Protein AF-A0A8T5LYV6-F1 (afdb_monomer)

Mean predicted aligned error: 9.67 Å

pLDDT: mean 78.2, std 18.65, range [34.53, 97.62]

Structure (mmCIF, N/CA/C/O backbone):
data_AF-A0A8T5LYV6-F1
#
_entry.id   AF-A0A8T5LYV6-F1
#
loop_
_atom_site.group_PDB
_atom_site.id
_atom_site.type_symbol
_atom_site.label_atom_id
_atom_site.label_alt_id
_atom_site.label_comp_id
_atom_site.label_asym_id
_atom_site.label_entity_id
_atom_site.label_seq_id
_atom_site.pdbx_PDB_ins_code
_atom_site.Cartn_x
_atom_site.Cartn_y
_atom_site.Cartn_z
_atom_site.occupancy
_atom_site.B_iso_or_equiv
_atom_site.auth_seq_id
_atom_site.auth_comp_id
_atom_site.auth_asym_id
_atom_site.auth_atom_id
_atom_site.pdbx_PDB_model_num
ATOM 1 N N . MET A 1 1 ? -36.153 8.430 62.289 1.00 55.00 1 MET A N 1
ATOM 2 C CA . MET A 1 1 ? -36.073 7.387 61.236 1.00 55.00 1 MET A CA 1
ATOM 3 C C . MET A 1 1 ? -35.380 7.812 59.923 1.00 55.00 1 MET A C 1
ATOM 5 O O . MET A 1 1 ? -35.123 6.946 59.102 1.00 55.00 1 MET A O 1
ATOM 9 N N . LYS A 1 2 ? -34.951 9.074 59.721 1.00 58.16 2 LYS A N 1
ATOM 10 C CA . LYS A 1 2 ? -34.315 9.525 58.455 1.00 58.16 2 LYS A CA 1
ATOM 11 C C . LYS A 1 2 ? -32.841 9.105 58.225 1.00 58.16 2 LYS A C 1
ATOM 13 O O . LYS A 1 2 ? -32.321 9.308 57.137 1.00 58.16 2 LYS A O 1
ATOM 18 N N . LYS A 1 3 ? -32.151 8.496 59.205 1.00 61.16 3 LYS A N 1
ATOM 19 C CA . LYS A 1 3 ? -30.720 8.119 59.081 1.00 61.16 3 LYS A CA 1
ATOM 20 C C . LYS A 1 3 ? -30.465 6.818 58.292 1.00 61.16 3 LYS A C 1
ATOM 22 O O . LYS A 1 3 ? -29.339 6.593 57.865 1.00 61.16 3 LYS A O 1
ATOM 27 N N . GLY A 1 4 ? -31.483 5.977 58.082 1.00 64.12 4 GLY A N 1
ATOM 28 C CA . GLY A 1 4 ? -31.346 4.715 57.335 1.00 64.12 4 GLY A CA 1
ATOM 29 C C . GLY A 1 4 ? -31.326 4.890 55.811 1.00 64.12 4 GLY A C 1
ATOM 30 O O . GLY A 1 4 ? -30.597 4.181 55.126 1.00 64.12 4 GLY A O 1
ATOM 31 N N . GLN A 1 5 ? -32.058 5.879 55.287 1.00 70.12 5 GLN A N 1
ATOM 32 C CA . GLN A 1 5 ? -32.220 6.088 53.841 1.00 70.12 5 GLN A CA 1
ATOM 33 C C . GLN A 1 5 ? -30.935 6.575 53.148 1.00 70.12 5 GLN A C 1
ATOM 35 O O . GLN A 1 5 ? -30.679 6.212 52.005 1.00 70.12 5 GLN A O 1
ATOM 40 N N . ILE A 1 6 ? -30.074 7.319 53.851 1.00 81.06 6 ILE A N 1
ATOM 41 C CA . ILE A 1 6 ? -28.813 7.839 53.287 1.00 81.06 6 ILE A CA 1
ATOM 42 C C . ILE A 1 6 ? -27.817 6.709 52.968 1.00 81.06 6 ILE A C 1
ATOM 44 O O . ILE A 1 6 ? -27.070 6.802 51.996 1.00 81.06 6 ILE A O 1
ATOM 48 N N . LYS A 1 7 ? -27.826 5.608 53.735 1.00 82.56 7 LYS A N 1
ATOM 49 C CA . LYS A 1 7 ? -26.889 4.492 53.516 1.00 82.56 7 LYS A CA 1
ATOM 50 C C . LYS A 1 7 ? -27.172 3.728 52.223 1.00 82.56 7 LYS A C 1
ATOM 52 O O . LYS A 1 7 ? -26.231 3.314 51.557 1.00 82.56 7 LYS A O 1
ATOM 57 N N . GLN A 1 8 ? -28.441 3.561 51.852 1.00 85.06 8 GLN A N 1
ATOM 58 C CA . GLN A 1 8 ? -28.800 2.840 50.627 1.00 85.06 8 GLN A CA 1
ATOM 59 C C . GLN A 1 8 ? -28.396 3.617 49.372 1.00 85.06 8 GLN A C 1
ATOM 61 O O . GLN A 1 8 ? -27.801 3.038 48.468 1.00 85.06 8 GLN A O 1
ATOM 66 N N . VAL A 1 9 ? -28.630 4.933 49.341 1.00 90.00 9 VAL A N 1
ATOM 67 C CA . VAL A 1 9 ? -28.263 5.775 48.188 1.00 90.00 9 VAL A CA 1
ATOM 68 C C . VAL A 1 9 ? -26.753 5.744 47.932 1.00 90.00 9 VAL A C 1
ATOM 70 O O . VAL A 1 9 ? -26.326 5.642 46.785 1.00 90.00 9 VAL A O 1
ATOM 73 N N . PHE A 1 10 ? -25.940 5.753 48.993 1.00 91.75 10 PHE A N 1
ATOM 74 C CA . PHE A 1 10 ? -24.484 5.698 48.863 1.00 91.75 10 PHE A CA 1
ATOM 75 C C . PHE A 1 10 ? -23.990 4.381 48.239 1.00 91.75 10 PHE A C 1
ATOM 77 O O . PHE A 1 10 ? -23.143 4.403 47.348 1.00 91.75 10 PHE A O 1
ATOM 84 N N . VAL A 1 11 ? -24.550 3.238 48.654 1.00 94.62 11 VAL A N 1
ATOM 85 C CA . VAL A 1 11 ? -24.158 1.915 48.130 1.00 94.62 11 VAL A CA 1
ATOM 86 C C . VAL A 1 11 ? -24.506 1.774 46.646 1.00 94.62 11 VAL A C 1
ATOM 88 O O . VAL A 1 11 ? -23.675 1.308 45.862 1.00 94.62 11 VAL A O 1
ATOM 91 N N . TYR A 1 12 ? -25.694 2.222 46.231 1.00 95.56 12 TYR A N 1
ATOM 92 C CA . TYR A 1 12 ? -26.060 2.219 44.812 1.00 95.56 12 TYR A CA 1
ATOM 93 C C . TYR A 1 12 ? -25.176 3.167 43.996 1.00 95.56 12 TYR A C 1
ATOM 95 O O . TYR A 1 12 ? -24.716 2.789 42.920 1.00 95.56 12 TYR A O 1
ATOM 103 N N . GLY A 1 13 ? -24.864 4.351 44.535 1.00 96.38 13 GLY A N 1
ATOM 104 C CA . GLY A 1 13 ? -23.958 5.304 43.893 1.00 96.38 13 GLY A CA 1
ATOM 105 C C . GLY A 1 13 ? -22.568 4.717 43.646 1.00 96.38 13 GLY A C 1
ATOM 106 O O . GLY A 1 13 ? -22.077 4.744 42.520 1.00 96.38 13 GLY A O 1
ATOM 107 N N . MET A 1 14 ? -21.961 4.106 44.667 1.00 96.38 14 MET A N 1
ATOM 108 C CA . MET A 1 14 ? -20.646 3.470 44.540 1.00 96.38 14 MET A CA 1
ATOM 109 C C . MET A 1 14 ? -20.664 2.300 43.543 1.00 96.38 14 MET A C 1
ATOM 111 O O . MET A 1 14 ? -19.721 2.139 42.772 1.00 96.38 14 MET A O 1
ATOM 115 N N . THR A 1 15 ? -21.747 1.519 43.510 1.00 97.56 15 THR A N 1
ATOM 116 C CA . THR A 1 15 ? -21.895 0.395 42.570 1.00 97.56 15 THR A CA 1
ATOM 117 C C . THR A 1 15 ? -21.942 0.880 41.120 1.00 97.56 15 THR A C 1
ATOM 119 O O . THR A 1 15 ? -21.255 0.325 40.266 1.00 97.56 15 THR A O 1
ATOM 122 N N . ILE A 1 16 ? -22.692 1.950 40.836 1.00 97.62 16 ILE A N 1
ATOM 123 C CA . ILE A 1 16 ? -22.769 2.546 39.492 1.00 97.62 16 ILE A CA 1
ATOM 124 C C . ILE A 1 16 ? -21.407 3.098 39.063 1.00 97.62 16 ILE A C 1
ATOM 126 O O . ILE A 1 16 ? -20.988 2.865 37.931 1.00 97.62 16 ILE A O 1
ATOM 130 N N . VAL A 1 17 ? -20.692 3.780 39.964 1.00 97.31 17 VAL A N 1
ATOM 131 C CA . VAL A 1 17 ? -19.338 4.288 39.686 1.00 97.31 17 VAL A CA 1
ATOM 132 C C . VAL A 1 17 ? -18.379 3.142 39.362 1.00 97.31 17 VAL A C 1
ATOM 134 O O . VAL A 1 17 ? -17.617 3.234 38.402 1.00 97.31 17 VAL A O 1
ATOM 137 N N . LEU A 1 18 ? -18.445 2.041 40.114 1.00 97.38 18 LEU A N 1
ATOM 138 C CA . LEU A 1 18 ? -17.580 0.883 39.903 1.00 97.38 18 LEU A CA 1
ATOM 139 C C . LEU A 1 18 ? -17.877 0.185 38.567 1.00 97.38 18 LEU A C 1
ATOM 141 O O . LEU A 1 18 ? -16.949 -0.111 37.818 1.00 97.38 18 LEU A O 1
ATOM 145 N N . ILE A 1 19 ? -19.156 -0.002 38.220 1.00 97.31 19 ILE A N 1
ATOM 146 C CA . ILE A 1 19 ? -19.563 -0.530 36.907 1.00 97.31 19 ILE A CA 1
ATOM 147 C C . ILE A 1 19 ? -19.095 0.405 35.785 1.00 97.31 19 ILE A C 1
ATOM 149 O O . ILE A 1 19 ? -18.522 -0.058 34.800 1.00 97.31 19 ILE A O 1
ATOM 153 N N . GLY A 1 20 ? -19.278 1.719 35.948 1.00 97.06 20 GLY A N 1
ATOM 154 C CA . GLY A 1 20 ? -18.821 2.719 34.985 1.00 97.06 20 GLY A CA 1
ATOM 155 C C . GLY A 1 20 ? -17.312 2.655 34.745 1.00 97.06 20 GLY A C 1
ATOM 156 O O . GLY A 1 20 ? -16.871 2.683 33.599 1.00 97.06 20 GLY A O 1
ATOM 157 N N . PHE A 1 21 ? -16.519 2.490 35.806 1.00 96.88 21 PHE A N 1
ATOM 158 C CA . PHE A 1 21 ? -15.064 2.370 35.709 1.00 96.88 21 PHE A CA 1
ATOM 159 C C . PHE A 1 21 ? -14.624 1.093 34.976 1.00 96.88 21 PHE A C 1
ATOM 161 O O . PHE A 1 21 ? -13.767 1.152 34.093 1.00 96.88 21 PHE A O 1
ATOM 168 N N . VAL A 1 22 ? -15.248 -0.051 35.282 1.00 95.94 22 VAL A N 1
ATOM 169 C CA . VAL A 1 22 ? -14.975 -1.325 34.593 1.00 95.94 22 VAL A CA 1
ATOM 170 C C . VAL A 1 22 ? -15.317 -1.231 33.102 1.00 95.94 22 VAL A C 1
ATOM 172 O O . VAL A 1 22 ? -14.525 -1.673 32.267 1.00 95.94 22 VAL A O 1
ATOM 175 N N . LEU A 1 23 ? -16.447 -0.607 32.750 1.00 95.62 23 LEU A N 1
ATOM 176 C CA . LEU A 1 23 ? -16.833 -0.388 31.352 1.00 95.62 23 LEU A CA 1
ATOM 177 C C . LEU A 1 23 ? -15.834 0.513 30.615 1.00 95.62 23 LEU A C 1
ATOM 179 O O . LEU A 1 23 ? -15.451 0.204 29.487 1.00 95.62 23 LEU A O 1
ATOM 183 N N . LEU A 1 24 ? -15.365 1.587 31.256 1.00 92.56 24 LEU A N 1
ATOM 184 C CA . LEU A 1 24 ? -14.403 2.523 30.665 1.00 92.56 24 LEU A CA 1
ATOM 185 C C . LEU A 1 24 ? -13.066 1.825 30.349 1.00 92.56 24 LEU A C 1
ATOM 187 O O . LEU A 1 24 ? -12.544 1.948 29.237 1.00 92.56 24 LEU A O 1
ATOM 191 N N . ILE A 1 25 ? -12.552 1.014 31.280 1.00 92.31 25 ILE A N 1
ATOM 192 C CA . ILE A 1 25 ? -11.335 0.215 31.059 1.00 92.31 25 ILE A CA 1
ATOM 193 C C . ILE A 1 25 ? -11.543 -0.800 29.926 1.00 92.31 25 ILE A C 1
ATOM 195 O O . ILE A 1 25 ? -10.683 -0.924 29.046 1.00 92.31 25 ILE A O 1
ATOM 199 N N . GLY A 1 26 ? -12.692 -1.483 29.906 1.00 88.19 26 GLY A N 1
ATOM 200 C CA . GLY A 1 26 ? -13.024 -2.477 28.886 1.00 88.19 26 GLY A CA 1
ATOM 201 C C . GLY A 1 26 ? -13.025 -1.904 27.467 1.00 88.19 26 GLY A C 1
ATOM 202 O O . GLY A 1 26 ? -12.376 -2.458 26.580 1.00 88.19 26 GLY A O 1
ATOM 203 N N . VAL A 1 27 ? -13.678 -0.755 27.257 1.00 88.88 27 VAL A N 1
ATOM 204 C CA . VAL A 1 27 ? -13.757 -0.108 25.934 1.00 88.88 27 VAL A CA 1
ATOM 205 C C . VAL A 1 27 ? -12.376 0.328 25.436 1.00 88.88 27 VAL A C 1
ATOM 207 O O . VAL A 1 27 ? -12.029 0.063 24.287 1.00 88.88 27 VAL A O 1
ATOM 210 N N . SER A 1 28 ? -11.547 0.931 26.297 1.00 82.62 28 SER A N 1
ATOM 211 C CA . SER A 1 28 ? -10.199 1.383 25.903 1.00 82.62 28 SER A CA 1
ATOM 212 C C . SER A 1 28 ? -9.280 0.239 25.453 1.00 82.62 28 SER A C 1
ATOM 214 O O . SER A 1 28 ? -8.457 0.412 24.551 1.00 82.62 28 SER A O 1
ATOM 216 N N . SER A 1 29 ? -9.447 -0.946 26.045 1.00 79.69 29 SER A N 1
ATOM 217 C CA . SER A 1 29 ? -8.670 -2.133 25.687 1.00 79.69 29 SER A CA 1
ATOM 218 C C . SER A 1 29 ? -9.051 -2.662 24.303 1.00 79.69 29 SER A C 1
ATOM 220 O O . SER A 1 29 ? -8.173 -3.090 23.560 1.00 79.69 29 SER A O 1
ATOM 222 N N . LEU A 1 30 ? -10.333 -2.587 23.925 1.00 75.56 30 LEU A N 1
ATOM 223 C CA . LEU A 1 30 ? -10.803 -3.038 22.611 1.00 75.56 30 LEU A CA 1
ATOM 224 C C . LEU A 1 30 ? -10.268 -2.167 21.471 1.00 75.56 30 LEU A C 1
ATOM 226 O O . LEU A 1 30 ? -9.834 -2.707 20.457 1.00 75.56 30 LEU A O 1
ATOM 230 N N . VAL A 1 31 ? -10.229 -0.843 21.656 1.00 78.19 31 VAL A N 1
ATOM 231 C CA . VAL A 1 31 ? -9.733 0.089 20.626 1.00 78.19 31 VAL A CA 1
ATOM 232 C C . VAL A 1 31 ? -8.263 -0.187 20.285 1.00 78.19 31 VAL A C 1
ATOM 234 O O . VAL A 1 31 ? -7.900 -0.266 19.117 1.00 78.19 31 VAL A O 1
ATOM 237 N N . ARG A 1 32 ? -7.412 -0.441 21.289 1.00 74.12 32 ARG A N 1
ATOM 238 C CA . ARG A 1 32 ? -5.975 -0.712 21.068 1.00 74.12 32 ARG A CA 1
ATOM 239 C C . ARG A 1 32 ? -5.699 -2.013 20.309 1.00 74.12 32 ARG A C 1
ATOM 241 O O . ARG A 1 32 ? -4.669 -2.138 19.641 1.00 74.12 32 ARG A O 1
ATOM 248 N N . VAL A 1 33 ? -6.586 -2.999 20.439 1.00 78.06 33 VAL A N 1
ATOM 249 C CA . VAL A 1 33 ? -6.447 -4.284 19.742 1.00 78.06 33 VAL A CA 1
ATOM 250 C C . VAL A 1 33 ? -6.693 -4.114 18.244 1.00 78.06 33 VAL A C 1
ATOM 252 O O . VAL A 1 33 ? -6.033 -4.790 17.455 1.00 78.06 33 VAL A O 1
ATOM 255 N N . ASP A 1 34 ? -7.588 -3.209 17.849 1.00 80.44 34 ASP A N 1
ATOM 256 C CA . ASP A 1 34 ? -7.919 -2.988 16.440 1.00 80.44 34 ASP A CA 1
ATOM 257 C C . ASP A 1 34 ? -6.751 -2.346 15.674 1.00 80.44 34 ASP A C 1
ATOM 259 O O . ASP A 1 34 ? -6.306 -2.871 14.650 1.00 80.44 34 ASP A O 1
ATOM 263 N N . ASP A 1 35 ? -6.134 -1.310 16.252 1.00 82.81 35 ASP A N 1
ATOM 264 C CA . ASP A 1 35 ? -4.949 -0.663 15.669 1.00 82.81 35 ASP A CA 1
ATOM 265 C C . ASP A 1 35 ? -3.783 -1.649 15.501 1.00 82.81 35 ASP A C 1
ATOM 267 O O . ASP A 1 35 ? -3.106 -1.681 14.469 1.00 82.81 35 ASP A O 1
ATOM 271 N N . SER A 1 36 ? -3.570 -2.506 16.504 1.00 84.44 36 SER A N 1
ATOM 272 C CA . SER A 1 36 ? -2.492 -3.500 16.492 1.00 84.44 36 SER A CA 1
ATOM 273 C C . SER A 1 36 ? -2.690 -4.551 15.396 1.00 84.44 36 SER A C 1
ATOM 275 O O . SER A 1 36 ? -1.729 -4.940 14.727 1.00 84.44 36 SER A O 1
ATOM 277 N N . LYS A 1 37 ? -3.938 -4.989 15.172 1.00 90.06 37 LYS A N 1
ATOM 278 C CA . LYS A 1 37 ? -4.278 -5.904 14.073 1.00 90.06 37 LYS A CA 1
ATOM 279 C C . LYS A 1 37 ? -4.007 -5.256 12.725 1.00 90.06 37 LYS A C 1
ATOM 281 O O . LYS A 1 37 ? -3.356 -5.870 11.883 1.00 90.06 37 LYS A O 1
ATOM 286 N N . CYS A 1 38 ? -4.416 -4.000 12.555 1.00 90.25 38 CYS A N 1
ATOM 287 C CA . CYS A 1 38 ? -4.214 -3.312 11.290 1.00 90.25 38 CYS A CA 1
ATOM 288 C C . CYS A 1 38 ? -2.722 -3.129 10.954 1.00 90.25 38 CYS A C 1
ATOM 290 O O . CYS A 1 38 ? -2.300 -3.323 9.812 1.00 90.25 38 CYS A O 1
ATOM 292 N N . GLN A 1 39 ? -1.883 -2.838 11.952 1.00 90.19 39 GLN A N 1
ATOM 293 C CA . GLN A 1 39 ? -0.429 -2.793 11.763 1.00 90.19 39 GLN A CA 1
ATOM 294 C C . GLN A 1 39 ? 0.150 -4.155 11.347 1.00 90.19 39 GLN A C 1
ATOM 296 O O . GLN A 1 39 ? 0.955 -4.230 10.416 1.00 90.19 39 GLN A O 1
ATOM 301 N N . ALA A 1 40 ? -0.290 -5.246 11.979 1.00 93.31 40 ALA A N 1
ATOM 302 C CA . ALA A 1 40 ? 0.150 -6.593 11.621 1.00 93.31 40 ALA A CA 1
ATOM 303 C C . ALA A 1 40 ? -0.264 -6.988 10.190 1.00 93.31 40 ALA A C 1
ATOM 305 O O . ALA A 1 40 ? 0.528 -7.590 9.455 1.00 93.31 40 ALA A O 1
ATOM 306 N N . GLU A 1 41 ? -1.474 -6.618 9.768 1.00 95.38 41 GLU A N 1
ATOM 307 C CA . GLU A 1 41 ? -1.961 -6.846 8.406 1.00 95.38 41 GLU A CA 1
ATOM 308 C C . GLU A 1 41 ? -1.154 -6.059 7.373 1.00 95.38 41 GLU A C 1
ATOM 310 O O . GLU A 1 41 ? -0.750 -6.634 6.364 1.00 95.38 41 GLU A O 1
ATOM 315 N N . LYS A 1 42 ? -0.822 -4.788 7.637 1.00 93.56 42 LYS A N 1
ATOM 316 C CA . LYS A 1 42 ? 0.042 -3.983 6.752 1.00 93.56 42 LYS A CA 1
ATOM 317 C C . LYS A 1 42 ? 1.429 -4.594 6.574 1.00 93.56 42 LYS A C 1
ATOM 319 O O . LYS A 1 42 ? 1.914 -4.715 5.449 1.00 93.56 42 LYS A O 1
ATOM 324 N N . ILE A 1 43 ? 2.052 -5.031 7.669 1.00 92.50 43 ILE A N 1
ATOM 325 C CA . ILE A 1 43 ? 3.353 -5.715 7.624 1.00 92.50 43 ILE A CA 1
ATOM 326 C C . ILE A 1 43 ? 3.248 -7.007 6.805 1.00 92.50 43 ILE A C 1
ATOM 328 O O . ILE A 1 43 ? 4.138 -7.321 6.011 1.00 92.50 43 ILE A O 1
ATOM 332 N N . THR A 1 44 ? 2.159 -7.758 6.980 1.00 96.25 44 THR A N 1
ATOM 333 C CA . THR A 1 44 ? 1.913 -9.007 6.250 1.00 96.25 44 THR A CA 1
ATOM 334 C C . THR A 1 44 ? 1.718 -8.751 4.759 1.00 96.25 44 THR A C 1
ATOM 336 O O . THR A 1 44 ? 2.384 -9.399 3.951 1.00 96.25 44 THR A O 1
ATOM 339 N N . PHE A 1 45 ? 0.896 -7.763 4.400 1.00 96.44 45 PHE A N 1
ATOM 340 C CA . PHE A 1 45 ? 0.695 -7.298 3.030 1.00 96.44 45 PHE A CA 1
ATOM 341 C C . PHE A 1 45 ? 2.032 -6.944 2.366 1.00 96.44 45 PHE A C 1
ATOM 343 O O . PHE A 1 45 ? 2.375 -7.492 1.319 1.00 96.44 45 PHE A O 1
ATOM 350 N N . PHE A 1 46 ? 2.843 -6.097 3.007 1.00 94.69 46 PHE A N 1
ATOM 351 C CA . PHE A 1 46 ? 4.120 -5.665 2.440 1.00 94.69 46 PHE A CA 1
ATOM 352 C C . PHE A 1 46 ? 5.125 -6.814 2.316 1.00 94.69 46 PHE A C 1
ATOM 354 O O . PHE A 1 46 ? 5.875 -6.901 1.342 1.00 94.69 46 PHE A O 1
ATOM 361 N N . ARG A 1 47 ? 5.140 -7.745 3.277 1.00 95.81 47 ARG A N 1
ATOM 362 C CA . ARG A 1 47 ? 5.969 -8.954 3.199 1.00 95.81 47 ARG A CA 1
ATOM 363 C C . ARG A 1 47 ? 5.551 -9.838 2.025 1.00 95.81 47 ARG A C 1
ATOM 365 O O . ARG A 1 47 ? 6.423 -10.312 1.294 1.00 95.81 47 ARG A O 1
ATOM 372 N N . GLN A 1 48 ? 4.249 -10.056 1.841 1.00 96.44 48 GLN A N 1
ATOM 373 C CA . GLN A 1 48 ? 3.703 -10.827 0.723 1.00 96.44 48 GLN A CA 1
ATOM 374 C C . GLN A 1 48 ? 4.063 -10.168 -0.608 1.00 96.44 48 GLN A C 1
ATOM 376 O O . GLN A 1 48 ? 4.690 -10.821 -1.437 1.00 96.44 48 GLN A O 1
ATOM 381 N N . LEU A 1 49 ? 3.816 -8.864 -0.755 1.00 95.44 49 LEU A N 1
ATOM 382 C CA . LEU A 1 49 ? 4.188 -8.090 -1.940 1.00 95.44 49 LEU A CA 1
ATOM 383 C C . LEU A 1 49 ? 5.682 -8.231 -2.267 1.00 95.44 49 LEU A C 1
ATOM 385 O O . LEU A 1 49 ? 6.051 -8.581 -3.383 1.00 95.44 49 LEU A O 1
ATOM 389 N N . ASN A 1 50 ? 6.566 -8.067 -1.284 1.00 94.69 50 ASN A N 1
ATOM 390 C CA . ASN A 1 50 ? 8.006 -8.231 -1.503 1.00 94.69 50 ASN A CA 1
ATOM 391 C C . ASN A 1 50 ? 8.406 -9.658 -1.890 1.00 94.69 50 ASN A C 1
ATOM 393 O O . ASN A 1 50 ? 9.326 -9.853 -2.685 1.00 94.69 50 ASN A O 1
ATOM 397 N N . THR A 1 51 ? 7.738 -10.661 -1.324 1.00 95.44 51 THR A N 1
ATOM 398 C CA . THR A 1 51 ? 7.986 -12.073 -1.644 1.00 95.44 51 THR A CA 1
ATOM 399 C C . THR A 1 51 ? 7.591 -12.359 -3.090 1.00 95.44 51 THR A C 1
ATOM 401 O O . THR A 1 51 ? 8.352 -12.968 -3.840 1.00 95.44 51 THR A O 1
ATOM 404 N N . MET A 1 52 ? 6.439 -11.834 -3.498 1.00 93.81 52 MET A N 1
ATOM 405 C CA . MET A 1 52 ? 5.907 -11.915 -4.849 1.00 93.81 52 MET A CA 1
ATOM 406 C C . MET A 1 52 ? 6.806 -11.251 -5.887 1.00 93.81 52 MET A C 1
ATOM 408 O O . MET A 1 52 ? 7.119 -11.858 -6.910 1.00 93.81 52 MET A O 1
ATOM 412 N N . LEU A 1 53 ? 7.281 -10.042 -5.597 1.00 93.50 53 LEU A N 1
ATOM 413 C CA . LEU A 1 53 ? 8.192 -9.317 -6.478 1.00 93.50 53 LEU A CA 1
ATOM 414 C C . LEU A 1 53 ? 9.518 -10.062 -6.637 1.00 93.50 53 LEU A C 1
ATOM 416 O O . LEU A 1 53 ? 10.006 -10.217 -7.749 1.00 93.50 53 LEU A O 1
ATOM 420 N N . LYS A 1 54 ? 10.078 -10.608 -5.549 1.00 93.38 54 LYS A N 1
ATOM 421 C CA . LYS A 1 54 ? 11.310 -11.413 -5.613 1.00 93.38 54 LYS A CA 1
ATOM 422 C C . LYS A 1 54 ? 11.141 -12.678 -6.457 1.00 93.38 54 LYS A C 1
ATOM 424 O O . LYS A 1 54 ? 12.063 -13.034 -7.185 1.00 93.38 54 LYS A O 1
ATOM 429 N N . ALA A 1 55 ? 9.986 -13.338 -6.380 1.00 92.25 55 ALA A N 1
ATOM 430 C CA . ALA A 1 55 ? 9.704 -14.547 -7.153 1.00 92.25 55 ALA A CA 1
ATOM 431 C C . ALA A 1 55 ? 9.519 -14.280 -8.661 1.00 92.25 55 ALA A C 1
ATOM 433 O O . ALA A 1 55 ? 9.741 -15.183 -9.471 1.00 92.25 55 ALA A O 1
ATOM 434 N N . ASN A 1 56 ? 9.141 -13.053 -9.037 1.00 91.81 56 ASN A N 1
ATOM 435 C CA . ASN A 1 56 ? 8.795 -12.674 -10.409 1.00 91.81 56 ASN A CA 1
ATOM 436 C C . ASN A 1 56 ? 9.864 -11.852 -11.134 1.00 91.81 56 ASN A C 1
ATOM 438 O O . ASN A 1 56 ? 9.604 -11.349 -12.212 1.00 91.81 56 ASN A O 1
ATOM 442 N N . VAL A 1 57 ? 11.091 -11.756 -10.611 1.00 91.62 57 VAL A N 1
ATOM 443 C CA . VAL A 1 57 ? 12.189 -11.062 -11.318 1.00 91.62 57 VAL A CA 1
ATOM 444 C C . VAL A 1 57 ? 12.631 -11.811 -12.588 1.00 91.62 57 VAL A C 1
ATOM 446 O O . VAL A 1 57 ? 13.306 -11.238 -13.435 1.00 91.62 57 VAL A O 1
ATOM 449 N N . VAL A 1 58 ? 12.266 -13.086 -12.755 1.00 91.44 58 VAL A N 1
ATOM 450 C CA . VAL A 1 58 ? 12.662 -13.902 -13.916 1.00 91.44 58 VAL A CA 1
ATOM 451 C C . VAL A 1 58 ? 12.099 -13.309 -15.212 1.00 91.44 58 VAL A C 1
ATOM 453 O O . VAL A 1 58 ? 10.895 -13.107 -15.325 1.00 91.44 58 VAL A O 1
ATOM 456 N N . PHE A 1 59 ? 12.973 -13.050 -16.188 1.00 93.12 59 PHE A N 1
ATOM 457 C CA . PHE A 1 59 ? 12.604 -12.434 -17.465 1.00 93.12 59 PHE A CA 1
ATOM 458 C C . PHE A 1 59 ? 11.482 -13.199 -18.184 1.00 93.12 59 PHE A C 1
ATOM 460 O O . PHE A 1 59 ? 11.553 -14.422 -18.311 1.00 93.12 59 PHE A O 1
ATOM 467 N N . GLY A 1 60 ? 10.472 -12.473 -18.672 1.00 88.19 60 GLY A N 1
ATOM 468 C CA . GLY A 1 60 ? 9.357 -13.014 -19.455 1.00 88.19 60 GLY A CA 1
ATOM 469 C C . GLY A 1 60 ? 8.330 -13.805 -18.642 1.00 88.19 60 GLY A C 1
ATOM 470 O O . GLY A 1 60 ? 7.406 -14.379 -19.214 1.00 88.19 60 GLY A O 1
ATOM 471 N N . ARG A 1 61 ? 8.477 -13.862 -17.314 1.00 90.94 61 ARG A N 1
ATOM 472 C CA . ARG A 1 61 ? 7.486 -14.481 -16.436 1.00 90.94 61 ARG A CA 1
ATOM 473 C C . ARG A 1 61 ? 6.345 -13.502 -16.198 1.00 90.94 61 ARG A C 1
ATOM 475 O O . ARG A 1 61 ? 6.547 -12.485 -15.542 1.00 90.94 61 ARG A O 1
ATOM 482 N N . GLU A 1 62 ? 5.162 -13.853 -16.680 1.00 93.19 62 GLU A N 1
ATOM 483 C CA . GLU A 1 62 ? 3.914 -13.176 -16.342 1.00 93.19 62 GLU A CA 1
ATOM 484 C C . GLU A 1 62 ? 3.198 -13.954 -15.232 1.00 93.19 62 GLU A C 1
ATOM 486 O O . GLU A 1 62 ? 3.033 -15.176 -15.311 1.00 93.19 62 GLU A O 1
ATOM 491 N N . GLN A 1 63 ? 2.811 -13.266 -14.161 1.00 95.50 63 GLN A N 1
ATOM 492 C CA . GLN A 1 63 ? 2.066 -13.857 -13.060 1.00 95.50 63 GLN A CA 1
ATOM 493 C C . GLN A 1 63 ? 0.980 -12.899 -12.580 1.00 95.50 63 GLN A C 1
ATOM 495 O O . GLN A 1 63 ? 1.263 -11.782 -12.151 1.00 95.50 63 GLN A O 1
ATOM 500 N N . GLN A 1 64 ? -0.256 -13.392 -12.565 1.00 95.88 64 GLN A N 1
ATOM 501 C CA . GLN A 1 64 ? -1.332 -12.769 -11.808 1.00 95.88 64 GLN A CA 1
ATOM 502 C C . GLN A 1 64 ? -1.277 -13.215 -10.356 1.00 95.88 64 GLN A C 1
ATOM 504 O O . GLN A 1 64 ? -0.962 -14.375 -10.057 1.00 95.88 64 GLN A O 1
ATOM 509 N N . ALA A 1 65 ? -1.588 -12.300 -9.449 1.00 95.06 65 ALA A N 1
ATOM 510 C CA . ALA A 1 65 ? -1.655 -12.644 -8.050 1.00 95.06 65 ALA A CA 1
ATOM 511 C C . ALA A 1 65 ? -2.563 -11.763 -7.228 1.00 95.06 65 ALA A C 1
ATOM 513 O O . ALA A 1 65 ? -2.643 -10.555 -7.436 1.00 95.06 65 ALA A O 1
ATOM 514 N N . ASP A 1 66 ? -3.116 -12.386 -6.196 1.00 96.69 66 ASP A N 1
ATOM 515 C CA . ASP A 1 66 ? -3.961 -11.706 -5.244 1.00 96.69 66 ASP A CA 1
ATOM 516 C C . ASP A 1 66 ? -3.241 -11.566 -3.908 1.00 96.69 66 ASP A C 1
ATOM 518 O O . ASP A 1 66 ? -2.770 -12.553 -3.333 1.00 96.69 66 ASP A O 1
ATOM 522 N N . ILE A 1 67 ? -3.242 -10.357 -3.358 1.00 96.88 67 ILE A N 1
ATOM 523 C CA . ILE A 1 67 ? -2.834 -10.118 -1.974 1.00 96.88 67 ILE A CA 1
ATOM 524 C C . ILE A 1 67 ? -4.049 -9.625 -1.204 1.00 96.88 67 ILE A C 1
ATOM 526 O O . ILE A 1 67 ? -4.740 -8.707 -1.641 1.00 96.88 67 ILE A O 1
ATOM 530 N N . VAL A 1 68 ? -4.326 -10.236 -0.052 1.00 97.12 68 VAL A N 1
ATOM 531 C CA . VAL A 1 68 ? -5.417 -9.790 0.822 1.00 97.12 68 VAL A CA 1
ATOM 532 C C . VAL A 1 68 ? -5.152 -8.344 1.233 1.00 97.12 68 VAL A C 1
ATOM 534 O O . VAL A 1 68 ? -4.047 -8.004 1.663 1.00 97.12 68 VAL A O 1
ATOM 537 N N . LYS A 1 69 ? -6.158 -7.481 1.074 1.00 95.75 69 LYS A N 1
ATOM 538 C CA . LYS A 1 69 ? -6.027 -6.076 1.453 1.00 95.75 69 LYS A CA 1
ATOM 539 C C . LYS A 1 69 ? -5.936 -5.973 2.982 1.00 95.75 69 LYS A C 1
ATOM 541 O O . LYS A 1 69 ? -6.703 -6.648 3.669 1.00 95.75 69 LYS A O 1
ATOM 546 N N . PRO A 1 70 ? -5.059 -5.126 3.532 1.00 94.75 70 PRO A N 1
ATOM 547 C CA . PRO A 1 70 ? -5.056 -4.861 4.960 1.00 94.75 70 PRO A CA 1
ATOM 548 C C . PRO A 1 70 ? -6.233 -3.942 5.324 1.00 94.75 70 PRO A C 1
ATOM 550 O O . PRO A 1 70 ? -6.515 -2.967 4.625 1.00 94.75 70 PRO A O 1
ATOM 553 N N . CYS A 1 71 ? -6.906 -4.222 6.435 1.00 92.00 71 CYS A N 1
ATOM 554 C CA . CYS A 1 71 ? -7.885 -3.343 7.072 1.00 92.00 71 CYS A CA 1
ATOM 555 C C . CYS A 1 71 ? -8.979 -2.822 6.103 1.00 92.00 71 CYS A C 1
ATOM 557 O O . CYS A 1 71 ? -9.500 -3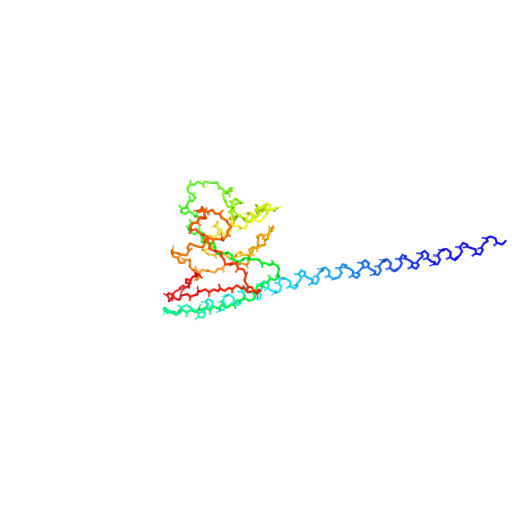.527 5.227 1.00 92.00 71 CYS A O 1
ATOM 559 N N . THR A 1 72 ? -9.343 -1.546 6.244 1.00 91.06 72 THR A N 1
ATOM 560 C CA . THR A 1 72 ? -10.323 -0.823 5.424 1.00 91.06 72 THR A CA 1
ATOM 561 C C . THR A 1 72 ? -9.715 -0.146 4.190 1.00 91.06 72 THR A C 1
ATOM 563 O O . THR A 1 72 ? -10.405 0.630 3.531 1.00 91.06 72 THR A O 1
ATOM 566 N N . TYR A 1 73 ? -8.468 -0.466 3.819 1.00 92.19 73 TYR A N 1
ATOM 567 C CA . TYR A 1 73 ? -7.833 0.099 2.626 1.00 92.19 73 TYR A CA 1
ATOM 568 C C . TYR A 1 73 ? -8.593 -0.269 1.346 1.00 92.19 73 TYR A C 1
ATOM 570 O O . TYR A 1 73 ? -9.130 -1.376 1.217 1.00 92.19 73 TYR A O 1
ATOM 578 N N . GLN A 1 74 ? -8.683 0.703 0.439 1.00 90.75 74 GLN A N 1
ATOM 579 C CA . GLN A 1 74 ? -9.469 0.658 -0.795 1.00 90.75 74 GLN A CA 1
ATOM 580 C C . GLN A 1 74 ? -8.588 0.590 -2.039 1.00 90.75 74 GLN A C 1
ATOM 582 O O . GLN A 1 74 ? -9.034 0.060 -3.048 1.00 90.75 74 GLN A O 1
ATOM 587 N N . ALA A 1 75 ? -7.355 1.092 -1.982 1.00 89.62 75 ALA A N 1
ATOM 588 C CA . ALA A 1 75 ? -6.401 1.001 -3.080 1.00 89.62 75 ALA A CA 1
ATOM 589 C C . ALA A 1 75 ? -4.963 0.886 -2.562 1.00 89.62 75 ALA A C 1
ATOM 591 O O . ALA A 1 75 ? -4.652 1.339 -1.457 1.00 89.62 75 ALA A O 1
ATOM 592 N N . VAL A 1 76 ? -4.093 0.304 -3.382 1.00 92.56 76 VAL A N 1
ATOM 593 C CA . VAL A 1 76 ? -2.638 0.405 -3.250 1.00 92.56 76 VAL A CA 1
ATOM 594 C C . VAL A 1 76 ? -2.103 1.217 -4.420 1.00 92.56 76 VAL A C 1
ATOM 596 O O . VAL A 1 76 ? -2.471 0.957 -5.561 1.00 92.56 76 VAL A O 1
ATOM 599 N N . CYS A 1 77 ? -1.249 2.195 -4.145 1.00 89.75 77 CYS A N 1
ATOM 600 C CA . CYS A 1 77 ? -0.641 3.052 -5.152 1.00 89.75 77 CYS A CA 1
ATOM 601 C C . CYS A 1 77 ? 0.875 2.922 -5.146 1.00 89.75 77 CYS A C 1
ATOM 603 O O . CYS A 1 77 ? 1.511 2.905 -4.094 1.00 89.75 77 CYS A O 1
ATOM 605 N N . PHE A 1 78 ? 1.436 2.879 -6.342 1.00 90.12 78 PHE A N 1
ATOM 606 C CA . PHE A 1 78 ? 2.857 2.850 -6.626 1.00 90.12 78 PHE A CA 1
ATOM 607 C C . PHE A 1 78 ? 3.246 4.187 -7.239 1.00 90.12 78 PHE A C 1
ATOM 609 O O . PHE A 1 78 ? 2.633 4.603 -8.219 1.00 90.12 78 PHE A O 1
ATOM 616 N N . VAL A 1 79 ? 4.235 4.863 -6.662 1.00 85.75 79 VAL A N 1
ATOM 617 C CA . VAL A 1 79 ? 4.708 6.170 -7.136 1.00 85.75 79 VAL A CA 1
ATOM 618 C C . VAL A 1 79 ? 6.181 6.069 -7.506 1.00 85.75 79 VAL A C 1
ATOM 620 O O . VAL A 1 79 ? 7.006 5.760 -6.643 1.00 85.75 79 VAL A O 1
ATOM 623 N N . ASP A 1 80 ? 6.492 6.360 -8.770 1.00 86.25 80 ASP A N 1
ATOM 624 C CA . ASP A 1 80 ? 7.854 6.402 -9.310 1.00 86.25 80 ASP A CA 1
ATOM 625 C C . ASP A 1 80 ? 8.464 7.785 -9.066 1.00 86.25 80 ASP A C 1
AT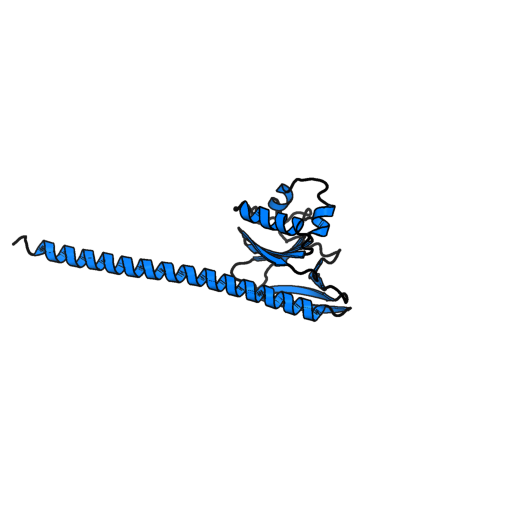OM 627 O O . ASP A 1 80 ? 8.162 8.746 -9.780 1.00 86.25 80 ASP A O 1
ATOM 631 N N . ALA A 1 81 ? 9.335 7.890 -8.062 1.00 81.25 81 ALA A N 1
ATOM 632 C CA . ALA A 1 81 ? 9.952 9.159 -7.678 1.00 81.25 81 ALA A CA 1
ATOM 633 C C . ALA A 1 81 ? 10.772 9.781 -8.823 1.00 81.25 81 ALA A C 1
ATOM 635 O O . ALA A 1 81 ? 10.775 10.999 -8.986 1.00 81.25 81 ALA A O 1
ATOM 636 N N . ARG A 1 82 ? 11.384 8.957 -9.686 1.00 78.31 82 ARG A N 1
ATOM 637 C CA . ARG A 1 82 ? 12.204 9.434 -10.817 1.00 78.31 82 ARG A CA 1
ATOM 638 C C . ARG A 1 82 ? 11.368 10.181 -11.848 1.00 78.31 82 ARG A C 1
ATOM 640 O O . ARG A 1 82 ? 11.826 11.135 -12.472 1.00 78.31 82 ARG A O 1
ATOM 647 N N . ARG A 1 83 ? 10.122 9.738 -12.040 1.00 75.75 83 ARG A N 1
ATOM 648 C CA . ARG A 1 83 ? 9.178 10.402 -12.945 1.00 75.75 83 ARG A CA 1
ATOM 649 C C . ARG A 1 83 ? 8.588 11.661 -12.320 1.00 75.75 83 ARG A C 1
ATOM 651 O O . ARG A 1 83 ? 8.253 12.576 -13.061 1.00 75.75 83 ARG A O 1
ATOM 658 N N . VAL A 1 84 ? 8.485 11.725 -10.990 1.00 71.19 84 VAL A N 1
ATOM 659 C CA . VAL A 1 84 ? 8.062 12.940 -10.278 1.00 71.19 84 VAL A CA 1
ATOM 660 C C . VAL A 1 84 ? 9.086 14.058 -10.487 1.00 71.19 84 VAL A C 1
ATOM 662 O O . VAL A 1 84 ? 8.708 15.147 -10.906 1.00 71.19 84 VAL A O 1
ATOM 665 N N . GLU A 1 85 ? 10.379 13.781 -10.300 1.00 66.06 85 GLU A N 1
ATOM 666 C CA . GLU A 1 85 ? 11.450 14.771 -10.509 1.00 66.06 85 GLU A CA 1
ATOM 667 C C . GLU A 1 85 ? 11.516 15.282 -11.954 1.00 66.06 85 GLU A C 1
ATOM 669 O O . GLU A 1 85 ? 11.692 16.478 -12.181 1.00 66.06 85 GLU A O 1
ATOM 674 N N . ALA A 1 86 ? 11.303 14.400 -12.938 1.00 63.62 86 ALA A N 1
ATOM 675 C CA . ALA A 1 86 ? 11.275 14.772 -14.354 1.00 63.62 86 ALA A CA 1
ATOM 676 C C . ALA A 1 86 ? 10.127 15.739 -14.708 1.00 63.62 86 ALA A C 1
ATOM 678 O O . ALA A 1 86 ? 10.234 16.490 -15.677 1.00 63.62 86 ALA A O 1
ATOM 679 N N . VAL A 1 87 ? 9.037 15.724 -13.934 1.00 61.44 87 VAL A N 1
ATOM 680 C CA . VAL A 1 87 ? 7.901 16.649 -14.079 1.00 61.44 87 VAL A CA 1
ATOM 681 C C . VAL A 1 87 ? 8.123 17.928 -13.253 1.00 61.44 87 VAL A C 1
ATOM 683 O O . VAL A 1 87 ? 7.719 19.009 -13.670 1.00 61.44 87 VAL A O 1
ATOM 686 N N . GLN A 1 88 ? 8.829 17.839 -12.121 1.00 54.31 88 GLN A N 1
ATOM 687 C CA . GLN A 1 88 ? 9.020 18.909 -11.131 1.00 54.31 88 GLN A CA 1
ATOM 688 C C . GLN A 1 88 ? 10.110 19.953 -11.456 1.00 54.31 88 GLN A C 1
ATOM 690 O O . GLN A 1 88 ? 10.702 20.548 -10.556 1.00 54.31 88 GLN A O 1
ATOM 695 N N . GLY A 1 89 ? 10.261 20.354 -12.722 1.00 54.34 89 GLY A N 1
ATOM 696 C CA . GLY A 1 89 ? 10.778 21.707 -13.009 1.00 54.34 89 GLY A CA 1
ATOM 697 C C . GLY A 1 89 ? 9.921 22.824 -12.370 1.00 54.34 89 GLY A C 1
ATOM 698 O O . GLY A 1 89 ? 10.320 23.986 -12.348 1.00 54.34 89 GLY A O 1
ATOM 699 N N . THR A 1 90 ? 8.747 22.468 -11.839 1.00 47.69 90 THR A N 1
ATOM 700 C CA . THR A 1 90 ? 7.770 23.319 -11.164 1.00 47.69 90 THR A CA 1
ATOM 701 C C . THR A 1 90 ? 7.523 22.820 -9.736 1.00 47.69 90 THR A C 1
ATOM 703 O O . THR A 1 90 ? 7.043 21.711 -9.514 1.00 47.69 90 THR A O 1
ATOM 706 N N . THR A 1 91 ? 7.838 23.658 -8.755 1.00 44.09 91 THR A N 1
ATOM 707 C CA . THR A 1 91 ? 7.788 23.427 -7.299 1.00 44.09 91 THR A CA 1
ATOM 708 C C . THR A 1 91 ? 6.386 23.283 -6.688 1.00 44.09 91 THR A C 1
ATOM 710 O O . THR A 1 91 ? 6.246 23.468 -5.480 1.00 44.09 91 THR A O 1
ATOM 713 N N . ASP A 1 92 ? 5.338 22.997 -7.465 1.00 48.56 92 ASP A N 1
ATOM 714 C CA . ASP A 1 92 ? 3.970 23.034 -6.935 1.00 48.56 92 ASP A CA 1
ATOM 715 C C . ASP A 1 92 ? 3.477 21.656 -6.488 1.00 48.56 92 ASP A C 1
ATOM 717 O O . ASP 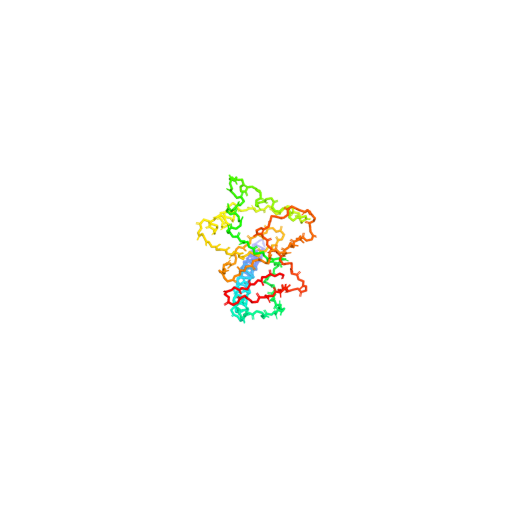A 1 92 ? 2.823 20.888 -7.191 1.00 48.56 92 ASP A O 1
ATOM 721 N N . LEU A 1 93 ? 3.854 21.340 -5.257 1.00 50.59 93 LEU A N 1
ATOM 722 C CA . LEU A 1 93 ? 3.508 20.114 -4.556 1.00 50.59 93 LEU A CA 1
ATOM 723 C C . LEU A 1 93 ? 2.003 19.991 -4.250 1.00 50.59 93 LEU A C 1
ATOM 725 O O . LEU A 1 93 ? 1.515 18.889 -3.990 1.00 50.59 93 LEU A O 1
ATOM 729 N N . ALA A 1 94 ? 1.268 21.104 -4.367 1.00 51.69 94 ALA A N 1
ATOM 730 C CA . ALA A 1 94 ? -0.182 21.161 -4.243 1.00 51.69 94 ALA A CA 1
ATOM 731 C C . ALA A 1 94 ? -0.903 20.284 -5.283 1.00 51.69 94 ALA A C 1
ATOM 733 O O . ALA A 1 94 ? -2.050 19.886 -5.085 1.00 51.69 94 ALA A O 1
ATOM 734 N N . GLU A 1 95 ? -0.260 19.950 -6.404 1.00 51.53 95 GLU A N 1
ATOM 735 C CA . GLU A 1 95 ? -0.858 19.084 -7.423 1.00 51.53 95 GLU A CA 1
ATOM 736 C C . GLU A 1 95 ? -0.932 17.613 -6.966 1.00 51.53 95 GLU A C 1
ATOM 738 O O . GLU A 1 95 ? -1.841 16.882 -7.354 1.00 51.53 95 GLU A O 1
ATOM 743 N N . PHE A 1 96 ? -0.047 17.198 -6.050 1.00 50.44 96 PHE A N 1
ATOM 744 C CA . PHE A 1 96 ? -0.038 15.853 -5.463 1.00 50.44 96 PHE A CA 1
ATOM 745 C C . PHE A 1 96 ? -1.154 15.675 -4.423 1.00 50.44 96 PHE A C 1
ATOM 747 O O . PHE A 1 96 ? -1.837 14.651 -4.395 1.00 50.44 96 PHE A O 1
ATOM 754 N N . THR A 1 97 ? -1.384 16.694 -3.589 1.00 49.16 97 THR A N 1
ATOM 755 C CA . THR A 1 97 ? -2.533 16.780 -2.667 1.00 49.16 97 THR A CA 1
ATOM 756 C C . THR A 1 97 ? -3.859 16.883 -3.424 1.00 49.16 97 THR A C 1
ATOM 758 O O . THR A 1 97 ? -4.889 16.433 -2.931 1.00 49.16 97 THR A O 1
ATOM 761 N N . ASN A 1 98 ? -3.827 17.407 -4.653 1.00 46.28 98 ASN A N 1
ATOM 762 C CA . ASN A 1 98 ? -4.960 17.470 -5.570 1.00 46.28 98 ASN A CA 1
ATOM 763 C C . ASN A 1 98 ? -5.044 16.279 -6.533 1.00 46.28 98 ASN A C 1
ATOM 765 O O . ASN A 1 98 ? -5.662 16.425 -7.590 1.00 46.28 98 ASN A O 1
ATOM 769 N N . LEU A 1 99 ? -4.514 15.098 -6.174 1.00 50.16 99 LEU A N 1
ATOM 770 C CA . LEU A 1 99 ? -4.905 13.829 -6.800 1.00 50.16 99 LEU A CA 1
ATOM 771 C C . LEU A 1 99 ? -6.410 13.615 -6.574 1.00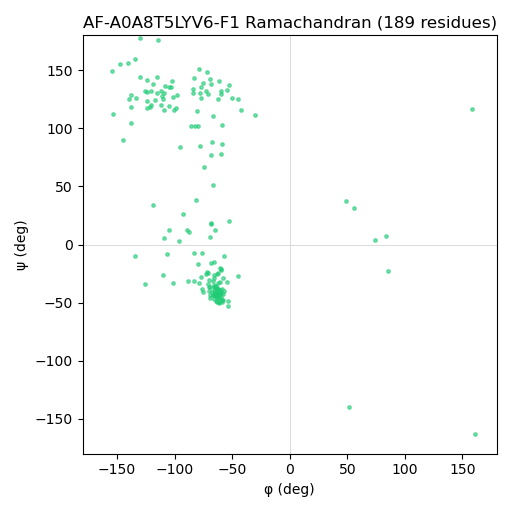 50.16 99 LEU A C 1
ATOM 773 O O . LEU A 1 99 ? -6.856 12.844 -5.726 1.00 50.16 99 LEU A O 1
ATOM 777 N N . LYS A 1 100 ? -7.208 14.330 -7.369 1.00 41.66 100 LYS A N 1
ATOM 778 C CA . LYS A 1 100 ? -8.616 14.105 -7.620 1.00 41.66 100 LYS A CA 1
ATOM 779 C C . LYS A 1 100 ? -8.688 12.812 -8.404 1.00 41.66 100 LYS A C 1
ATOM 781 O O . LYS A 1 100 ? -8.972 12.780 -9.593 1.00 41.66 100 LYS A O 1
ATOM 786 N N . THR A 1 101 ? -8.529 11.705 -7.704 1.00 40.03 101 THR A N 1
ATOM 787 C CA . THR A 1 101 ? -9.544 10.681 -7.879 1.00 40.03 101 THR A CA 1
ATOM 788 C C . THR A 1 101 ? -10.888 11.408 -7.832 1.00 40.03 101 THR A C 1
ATOM 790 O O . THR A 1 101 ? -11.146 12.107 -6.863 1.00 40.03 101 THR A O 1
ATOM 793 N N . GLY A 1 102 ? -11.769 11.297 -8.811 1.00 39.12 102 GLY A N 1
ATOM 794 C CA . GLY A 1 102 ? -13.206 11.559 -8.617 1.00 39.12 102 GLY A CA 1
ATOM 795 C C . GLY A 1 102 ? -13.896 10.800 -7.449 1.00 39.12 102 GLY A C 1
ATOM 796 O O . GLY A 1 102 ? -15.113 10.650 -7.470 1.00 39.12 102 GLY A O 1
ATOM 797 N N . ALA A 1 103 ? -13.153 10.297 -6.456 1.00 39.56 103 ALA A N 1
ATOM 798 C CA . ALA A 1 103 ? -13.605 10.048 -5.092 1.00 39.56 103 ALA A CA 1
ATOM 799 C C . ALA A 1 103 ? -13.605 11.398 -4.336 1.00 39.56 103 ALA A C 1
ATOM 801 O O . ALA A 1 103 ? -12.844 12.292 -4.707 1.00 39.56 103 ALA A O 1
ATOM 802 N N . PRO A 1 104 ? -14.468 11.614 -3.326 1.00 36.59 104 PRO A N 1
ATOM 803 C CA . PRO A 1 104 ? -14.539 12.895 -2.619 1.00 36.59 104 PRO A CA 1
ATOM 804 C C . PRO A 1 104 ? -13.136 13.330 -2.185 1.00 36.59 104 PRO A C 1
ATOM 806 O O . PRO A 1 104 ? -12.422 12.534 -1.587 1.00 36.59 104 PRO A O 1
ATOM 809 N N . ALA A 1 105 ? -12.757 14.557 -2.567 1.00 40.56 105 ALA A N 1
ATOM 810 C CA . ALA A 1 105 ? -11.419 15.130 -2.435 1.00 40.56 105 ALA A CA 1
ATOM 811 C C . ALA A 1 105 ? -10.659 14.570 -1.225 1.00 40.56 105 ALA A C 1
ATOM 813 O O . ALA A 1 105 ? -11.032 14.833 -0.081 1.00 40.56 105 ALA A O 1
ATOM 814 N N . TYR A 1 106 ? -9.607 13.794 -1.494 1.00 43.47 106 TYR A N 1
ATOM 815 C CA . TYR A 1 106 ? -8.694 13.321 -0.467 1.00 43.47 106 TYR A CA 1
ATOM 816 C C . TYR A 1 106 ? -7.934 14.521 0.090 1.00 43.47 106 TYR A C 1
ATOM 818 O O . TYR A 1 106 ? -6.855 14.870 -0.375 1.00 43.47 106 TYR A O 1
ATOM 826 N N . THR A 1 107 ? -8.485 15.182 1.099 1.00 41.75 107 THR A N 1
ATOM 827 C CA . THR A 1 107 ? -7.675 16.042 1.947 1.00 41.75 107 THR A CA 1
ATOM 828 C C . THR A 1 107 ? -6.719 15.125 2.695 1.00 41.75 107 THR A C 1
ATOM 830 O O . THR A 1 107 ? -7.135 14.353 3.560 1.00 41.75 107 THR A O 1
ATOM 833 N N . LEU A 1 108 ? -5.427 15.195 2.359 1.00 48.38 108 LEU A N 1
ATOM 834 C CA . LEU A 1 108 ? -4.361 14.781 3.265 1.00 48.38 108 LEU A CA 1
ATOM 835 C C . LEU A 1 108 ? -4.527 15.644 4.521 1.00 48.38 108 LEU A C 1
ATOM 837 O O . LEU A 1 108 ? -3.989 16.738 4.618 1.00 48.38 108 LEU A O 1
ATOM 841 N N . ALA A 1 109 ? -5.368 15.197 5.455 1.00 43.25 109 ALA A N 1
ATOM 842 C CA . ALA A 1 109 ? -5.777 15.959 6.636 1.00 43.25 109 ALA A CA 1
ATOM 843 C C . ALA A 1 109 ? -4.633 16.159 7.646 1.00 43.25 109 ALA A C 1
ATOM 845 O O . ALA A 1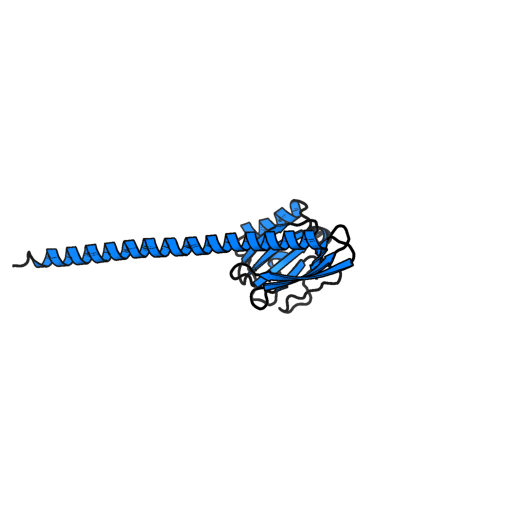 109 ? -4.857 16.637 8.754 1.00 43.25 109 ALA A O 1
ATOM 846 N N . ASP A 1 110 ? -3.423 15.756 7.270 1.00 49.47 110 ASP A N 1
ATOM 847 C CA . ASP A 1 110 ? -2.252 15.709 8.113 1.00 49.47 110 ASP A CA 1
ATOM 848 C C . ASP A 1 110 ? -1.034 16.224 7.318 1.00 49.47 110 ASP A C 1
ATOM 850 O O . ASP A 1 110 ? -0.533 15.507 6.440 1.00 49.47 110 ASP A O 1
ATOM 854 N N . PRO A 1 111 ? -0.564 17.458 7.584 1.00 54.53 111 PRO A N 1
ATOM 855 C CA . PRO A 1 111 ? 0.609 18.028 6.919 1.00 54.53 111 PRO A CA 1
ATOM 856 C C . PRO A 1 111 ? 1.886 17.205 7.166 1.00 54.53 111 PRO A C 1
ATOM 858 O O . PRO A 1 111 ? 2.818 17.256 6.360 1.00 54.53 111 PRO A O 1
ATOM 861 N N . ASP A 1 112 ? 1.927 16.369 8.211 1.00 54.09 112 ASP A N 1
ATOM 862 C CA . ASP A 1 112 ? 3.057 15.470 8.455 1.00 54.09 112 ASP A CA 1
ATOM 863 C C . ASP A 1 112 ? 3.106 14.313 7.443 1.00 54.09 112 ASP A C 1
ATOM 865 O O . ASP A 1 112 ? 4.178 13.773 7.165 1.00 54.09 112 ASP A O 1
ATOM 869 N N . LYS A 1 113 ? 1.973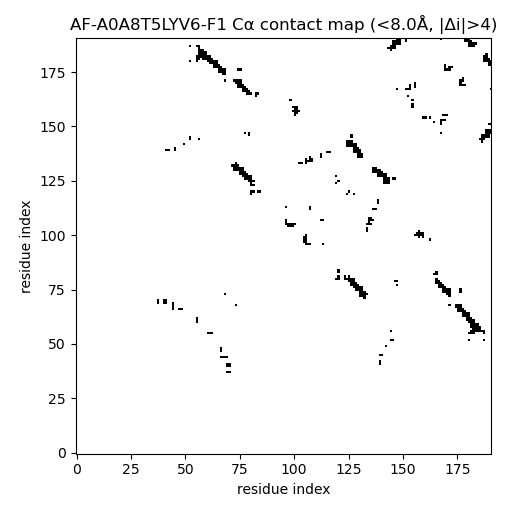 13.955 6.823 1.00 52.84 113 LYS A N 1
ATOM 870 C CA . LYS A 1 113 ? 1.902 12.896 5.798 1.00 52.84 113 LYS A CA 1
ATOM 871 C C . LYS A 1 113 ? 2.273 13.392 4.407 1.00 52.84 113 LYS A C 1
ATOM 873 O O . LYS A 1 113 ? 2.871 12.634 3.642 1.00 52.84 113 LYS A O 1
ATOM 878 N N . GLU A 1 114 ? 1.998 14.659 4.104 1.00 54.47 114 GLU A N 1
ATOM 879 C CA . GLU A 1 114 ? 2.475 15.327 2.885 1.00 54.47 114 GLU A CA 1
ATOM 880 C C . GLU A 1 114 ? 4.015 15.307 2.829 1.00 54.47 114 GLU A C 1
ATOM 882 O O . GLU A 1 114 ? 4.611 14.977 1.801 1.00 54.47 114 GLU A O 1
ATOM 887 N N . ASN A 1 115 ? 4.669 15.480 3.983 1.00 58.84 115 ASN A N 1
ATOM 888 C CA . ASN A 1 115 ? 6.119 15.354 4.114 1.00 58.84 115 ASN A CA 1
ATOM 889 C C . ASN A 1 115 ? 6.668 13.959 3.800 1.00 58.84 115 ASN A C 1
ATOM 891 O O . ASN A 1 115 ? 7.838 13.866 3.435 1.00 58.84 115 ASN A O 1
ATOM 895 N N . ILE A 1 116 ? 5.896 12.874 3.907 1.00 58.25 116 ILE A N 1
ATOM 896 C CA . ILE A 1 116 ? 6.453 11.528 3.699 1.00 58.25 116 ILE A CA 1
ATOM 897 C C . ILE A 1 116 ? 6.674 11.245 2.211 1.00 58.25 116 ILE A C 1
ATOM 899 O O . ILE A 1 116 ? 7.707 10.684 1.845 1.00 58.25 116 ILE A O 1
ATOM 903 N N . ILE A 1 117 ? 5.762 11.694 1.344 1.00 60.12 117 ILE A N 1
ATOM 904 C CA . ILE A 1 117 ? 5.938 11.585 -0.112 1.00 60.12 117 ILE A CA 1
ATOM 905 C C . ILE A 1 117 ? 7.158 12.409 -0.529 1.00 60.12 117 ILE A C 1
ATOM 907 O O . ILE A 1 117 ? 8.069 11.883 -1.164 1.00 60.12 117 ILE A O 1
ATOM 911 N N . ILE A 1 118 ? 7.231 13.663 -0.071 1.00 62.97 118 ILE A N 1
ATOM 912 C CA . ILE A 1 118 ? 8.352 14.576 -0.338 1.00 62.97 118 ILE A CA 1
ATOM 913 C C . ILE A 1 118 ? 9.673 13.993 0.152 1.00 62.97 118 ILE A C 1
ATOM 915 O O . ILE A 1 118 ? 10.665 14.016 -0.568 1.00 62.97 118 ILE A O 1
ATOM 919 N N . THR A 1 119 ? 9.704 13.491 1.386 1.00 62.69 119 THR A N 1
ATOM 920 C CA . THR A 1 119 ? 10.918 12.936 1.991 1.00 62.69 119 THR A CA 1
ATOM 921 C C . THR A 1 119 ? 11.365 11.685 1.248 1.00 62.69 119 THR A C 1
ATOM 923 O O . THR A 1 119 ? 12.561 11.490 1.060 1.00 62.69 119 THR A O 1
ATOM 926 N N . SER A 1 120 ? 10.429 10.864 0.768 1.00 61.66 120 SER A N 1
ATOM 927 C CA . SER A 1 120 ? 10.784 9.679 -0.005 1.00 61.66 120 SER A CA 1
ATOM 928 C C . SER A 1 120 ? 11.348 10.017 -1.386 1.00 61.66 120 SER A C 1
ATOM 930 O O . SER A 1 120 ? 12.355 9.436 -1.791 1.00 61.66 120 SER A O 1
ATOM 932 N N . VAL A 1 121 ? 10.773 11.019 -2.065 1.00 63.28 121 VAL A N 1
ATOM 933 C CA . VAL A 1 121 ? 11.345 11.564 -3.307 1.00 63.28 121 VAL A CA 1
ATOM 934 C C . VAL A 1 121 ? 12.735 12.155 -3.039 1.00 63.28 121 VAL A C 1
ATOM 936 O O . VAL A 1 121 ? 13.697 11.750 -3.679 1.00 63.28 121 VAL A O 1
ATOM 939 N N . LYS A 1 122 ? 12.892 13.001 -2.009 1.00 65.69 122 LYS A N 1
ATOM 940 C CA . LYS A 1 122 ? 14.190 13.595 -1.620 1.00 65.69 122 LYS A CA 1
ATOM 941 C C . LYS A 1 122 ? 15.268 12.563 -1.281 1.00 65.69 122 LYS A C 1
ATOM 943 O O . LYS A 1 122 ? 16.451 12.842 -1.451 1.00 65.69 122 LYS A O 1
ATOM 948 N N . ASN A 1 123 ? 14.873 11.388 -0.799 1.00 65.56 123 ASN A N 1
ATOM 949 C CA . ASN A 1 123 ? 15.789 10.305 -0.453 1.00 65.56 123 ASN A CA 1
ATOM 950 C C . ASN A 1 123 ? 16.122 9.380 -1.641 1.00 65.56 123 ASN A C 1
ATOM 952 O O . ASN A 1 123 ? 16.734 8.337 -1.418 1.00 65.56 123 ASN A O 1
ATOM 956 N N . ASN A 1 124 ? 15.751 9.733 -2.883 1.00 63.62 124 ASN A N 1
ATOM 957 C CA . ASN A 1 124 ? 15.976 8.919 -4.088 1.00 63.62 124 ASN A CA 1
ATOM 958 C C . ASN A 1 124 ? 15.388 7.501 -3.994 1.00 63.62 124 ASN A C 1
ATOM 960 O O . ASN A 1 124 ? 15.910 6.535 -4.555 1.00 63.62 124 ASN A O 1
ATOM 964 N N . VAL A 1 125 ? 14.282 7.351 -3.267 1.00 71.31 125 VAL A N 1
ATOM 965 C CA . VAL A 1 125 ? 13.608 6.063 -3.151 1.00 71.31 125 VAL A CA 1
ATOM 966 C C . VAL A 1 125 ? 12.776 5.845 -4.412 1.00 71.31 125 VAL A C 1
ATOM 968 O O . VAL A 1 125 ? 11.703 6.424 -4.563 1.00 71.31 125 VAL A O 1
ATOM 971 N N . GLU A 1 126 ? 13.287 5.016 -5.328 1.00 76.62 126 GLU A N 1
ATOM 972 C CA . GLU A 1 126 ? 12.782 4.932 -6.707 1.00 76.62 126 GLU A CA 1
ATOM 973 C C . GLU A 1 126 ? 11.286 4.600 -6.821 1.00 76.62 126 GLU A C 1
ATOM 975 O O . GLU A 1 126 ? 10.606 5.185 -7.661 1.00 76.62 126 GLU A O 1
ATOM 980 N N . MET A 1 127 ? 10.760 3.691 -5.990 1.00 86.31 127 MET A N 1
ATOM 981 C CA . MET A 1 127 ? 9.346 3.305 -6.029 1.00 86.31 127 MET A CA 1
ATOM 982 C C . MET A 1 127 ? 8.739 3.175 -4.635 1.00 86.31 127 MET A C 1
ATOM 984 O O . MET A 1 127 ? 9.133 2.312 -3.842 1.00 86.31 127 MET A O 1
ATOM 988 N N . ASN A 1 128 ? 7.728 3.996 -4.371 1.00 88.19 128 ASN A N 1
ATOM 989 C CA . ASN A 1 128 ? 7.013 4.042 -3.102 1.00 88.19 128 ASN A CA 1
ATOM 990 C C . ASN A 1 128 ? 5.668 3.338 -3.181 1.00 88.19 128 ASN A C 1
ATOM 992 O O . ASN A 1 128 ? 4.961 3.469 -4.177 1.00 88.19 128 ASN A O 1
ATOM 996 N N . VAL A 1 129 ? 5.309 2.626 -2.113 1.00 90.75 129 VAL A N 1
ATOM 997 C CA . VAL A 1 129 ? 4.037 1.915 -1.983 1.00 90.75 129 VAL A CA 1
ATOM 998 C C . VAL A 1 129 ? 3.188 2.596 -0.919 1.00 90.75 129 VAL A C 1
ATOM 1000 O O . VAL A 1 129 ? 3.568 2.658 0.253 1.00 90.75 129 VAL A O 1
ATOM 1003 N N . PHE A 1 130 ? 2.015 3.063 -1.326 1.00 90.06 130 PHE A N 1
ATOM 1004 C CA . PHE A 1 130 ? 1.027 3.702 -0.468 1.00 90.06 130 PHE A CA 1
ATOM 1005 C C . PHE A 1 130 ? -0.238 2.864 -0.403 1.00 90.06 130 PHE A C 1
ATOM 1007 O O . PHE A 1 130 ? -0.664 2.289 -1.401 1.00 90.06 130 PHE A O 1
ATOM 1014 N N . LEU A 1 131 ? -0.871 2.836 0.761 1.00 90.50 131 LEU A N 1
ATOM 1015 C CA . LEU A 1 131 ? -2.230 2.343 0.917 1.00 90.50 131 LEU A CA 1
ATOM 1016 C C . LEU A 1 131 ? -3.174 3.525 1.097 1.00 90.50 131 LEU A C 1
ATOM 1018 O O . LEU A 1 131 ? -2.887 4.453 1.853 1.00 90.50 131 LEU A O 1
ATOM 1022 N N . ILE A 1 132 ? -4.304 3.484 0.396 1.00 87.06 132 ILE A N 1
ATOM 1023 C CA . ILE A 1 132 ? -5.267 4.584 0.343 1.00 87.06 132 ILE A CA 1
ATOM 1024 C C . IL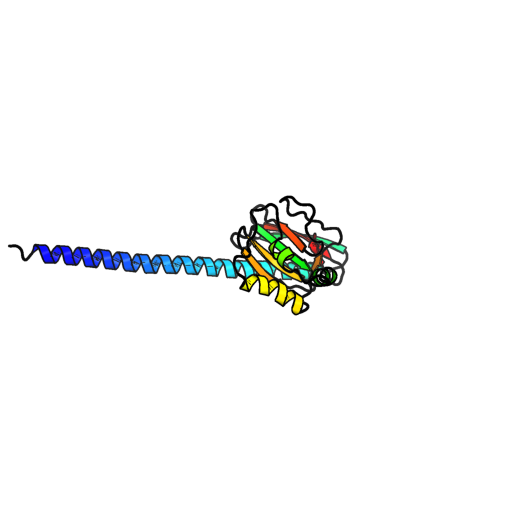E A 1 132 ? -6.634 4.122 0.850 1.00 87.06 132 ILE A C 1
ATOM 1026 O O . ILE A 1 132 ? -7.140 3.063 0.470 1.00 87.06 132 ILE A O 1
ATOM 1030 N N . THR A 1 133 ? -7.224 4.926 1.731 1.00 85.19 133 THR A N 1
ATOM 1031 C CA . THR A 1 133 ? -8.647 4.906 2.120 1.00 85.19 133 THR A CA 1
ATOM 1032 C C . THR A 1 133 ? -9.310 6.202 1.660 1.00 85.19 133 THR A C 1
ATOM 1034 O O . THR A 1 133 ? -8.612 7.121 1.254 1.00 85.19 133 THR A O 1
ATOM 1037 N N . GLU A 1 134 ? -10.626 6.332 1.855 1.00 75.75 134 GLU A N 1
ATOM 1038 C CA . GLU A 1 134 ? -11.394 7.585 1.709 1.00 75.75 134 GLU A CA 1
ATOM 1039 C C . GLU A 1 134 ? -10.761 8.840 2.336 1.00 75.75 134 GLU A C 1
ATOM 1041 O O . GLU A 1 134 ? -11.055 9.944 1.894 1.00 75.75 134 GLU A O 1
ATOM 1046 N N . LYS A 1 135 ? -9.930 8.705 3.378 1.00 73.50 135 LYS A N 1
ATOM 1047 C CA . LYS A 1 135 ? -9.444 9.855 4.167 1.00 73.50 135 LYS A CA 1
ATOM 1048 C C . LYS A 1 135 ? -7.948 9.844 4.459 1.00 73.50 135 LYS A C 1
ATOM 1050 O O . LYS A 1 135 ? -7.427 10.795 5.030 1.00 73.50 135 LYS A O 1
ATOM 1055 N N . ILE A 1 136 ? -7.267 8.740 4.173 1.00 74.31 136 ILE A N 1
ATOM 1056 C CA . ILE A 1 136 ? -5.903 8.497 4.641 1.00 74.31 136 ILE A CA 1
ATOM 1057 C C . ILE A 1 136 ? -5.093 7.888 3.509 1.00 74.31 136 ILE A C 1
ATOM 1059 O O . ILE A 1 136 ? -5.484 6.859 2.957 1.00 74.31 136 ILE A O 1
ATOM 1063 N N . VAL A 1 137 ? -3.939 8.496 3.248 1.00 80.75 137 VAL A N 1
ATOM 1064 C CA . VAL A 1 137 ? -2.838 7.912 2.483 1.00 80.75 137 VAL A CA 1
ATOM 1065 C C . VAL A 1 137 ? -1.762 7.520 3.488 1.00 80.75 137 VAL A C 1
ATOM 1067 O O . VAL A 1 137 ? -1.274 8.367 4.238 1.00 80.75 137 VAL A O 1
ATOM 1070 N N . GLU A 1 138 ? -1.429 6.235 3.550 1.00 82.81 138 GLU A N 1
ATOM 1071 C CA . GLU A 1 138 ? -0.403 5.716 4.451 1.00 82.81 138 GLU A CA 1
ATOM 1072 C C . GLU A 1 138 ? 0.756 5.102 3.650 1.00 82.81 138 GLU A C 1
ATOM 1074 O O . GLU A 1 138 ? 0.528 4.206 2.832 1.00 82.81 138 GLU A O 1
ATOM 1079 N N . PRO A 1 139 ? 2.004 5.548 3.867 1.00 84.19 139 PRO A N 1
ATOM 1080 C CA . PRO A 1 139 ? 3.177 4.924 3.272 1.00 84.19 139 PRO A CA 1
ATOM 1081 C C . PRO A 1 139 ? 3.429 3.570 3.934 1.00 84.19 139 PRO A C 1
ATOM 1083 O O . PRO A 1 139 ? 3.501 3.463 5.157 1.00 84.19 139 PRO A O 1
ATOM 1086 N N . VAL A 1 140 ? 3.590 2.529 3.125 1.00 87.38 140 VAL A N 1
ATOM 1087 C CA . VAL A 1 140 ? 3.843 1.168 3.624 1.00 87.38 140 VAL A CA 1
ATOM 1088 C C . VAL A 1 140 ? 5.310 0.790 3.506 1.00 87.38 140 VAL A C 1
ATOM 1090 O O . VAL A 1 140 ? 5.835 0.053 4.337 1.00 87.38 140 VAL A O 1
ATOM 1093 N N . GLY A 1 141 ? 5.978 1.287 2.469 1.00 86.81 141 GLY A N 1
ATOM 1094 C CA . GLY A 1 141 ? 7.385 1.017 2.229 1.00 86.81 141 GLY A CA 1
ATOM 1095 C C . GLY A 1 141 ? 7.781 1.306 0.792 1.00 86.81 141 GLY A C 1
ATOM 1096 O O . GLY A 1 141 ? 7.066 1.985 0.055 1.00 86.81 141 GLY A O 1
ATOM 1097 N N . PHE A 1 142 ? 8.926 0.764 0.396 1.00 87.69 142 PHE A N 1
ATOM 1098 C CA . PHE A 1 142 ? 9.509 0.979 -0.920 1.00 87.69 142 PHE A CA 1
ATOM 1099 C C . PHE A 1 142 ? 10.129 -0.294 -1.486 1.00 87.69 142 PHE A C 1
ATOM 1101 O O . PHE A 1 142 ? 10.501 -1.202 -0.737 1.00 87.69 142 PHE A O 1
ATOM 1108 N N . ASN A 1 143 ? 10.250 -0.359 -2.813 1.00 87.88 143 ASN A N 1
ATOM 1109 C CA . ASN A 1 143 ? 10.941 -1.458 -3.479 1.00 87.88 143 ASN A CA 1
ATOM 1110 C C . ASN A 1 143 ? 11.516 -1.028 -4.839 1.00 87.88 143 ASN A C 1
ATOM 1112 O O . ASN A 1 143 ? 10.780 -0.813 -5.795 1.00 87.88 143 ASN A O 1
ATOM 1116 N N . GLU A 1 144 ? 12.844 -0.985 -4.933 1.00 87.62 144 GLU A N 1
ATOM 1117 C CA . GLU A 1 144 ? 13.615 -0.637 -6.143 1.00 87.62 144 GLU A CA 1
ATOM 1118 C C . GLU A 1 144 ? 13.357 -1.554 -7.352 1.00 87.62 144 GLU A C 1
ATOM 1120 O O . GLU A 1 144 ? 13.602 -1.186 -8.498 1.00 87.62 144 GLU A O 1
ATOM 1125 N N . LYS A 1 145 ? 12.855 -2.772 -7.122 1.00 89.69 145 LYS A N 1
ATOM 1126 C CA . LYS A 1 145 ? 12.602 -3.741 -8.192 1.00 89.69 145 LYS A CA 1
ATOM 1127 C C . LYS A 1 145 ? 11.269 -3.518 -8.880 1.00 89.69 145 LYS A C 1
ATOM 1129 O O . LYS A 1 145 ? 11.003 -4.204 -9.857 1.00 89.69 145 LYS A O 1
ATOM 1134 N N . ILE A 1 146 ? 10.425 -2.619 -8.389 1.00 91.81 146 ILE A N 1
ATOM 1135 C CA . ILE A 1 146 ? 9.155 -2.310 -9.036 1.00 91.81 146 ILE A CA 1
ATOM 1136 C C . ILE A 1 146 ? 9.400 -1.277 -10.130 1.00 91.81 146 ILE A C 1
ATOM 1138 O O . ILE A 1 146 ? 10.063 -0.266 -9.913 1.00 91.81 146 ILE A O 1
ATOM 1142 N N . GLN A 1 147 ? 8.825 -1.513 -11.302 1.00 92.19 147 GLN A N 1
ATOM 1143 C CA . GLN A 1 147 ? 8.725 -0.525 -12.366 1.00 92.19 147 GLN A CA 1
ATOM 1144 C C . GLN A 1 147 ? 7.279 -0.456 -12.853 1.00 92.19 147 GLN A C 1
ATOM 1146 O O . GLN A 1 147 ? 6.575 -1.462 -12.896 1.00 92.19 147 GLN A O 1
ATOM 1151 N N . LEU A 1 148 ? 6.822 0.742 -13.207 1.00 90.19 148 LEU A N 1
ATOM 1152 C CA . LEU A 1 148 ? 5.497 0.923 -13.793 1.00 90.19 148 LEU A CA 1
ATOM 1153 C C . LEU A 1 148 ? 5.573 0.664 -15.292 1.00 90.19 148 LEU A C 1
ATOM 1155 O O . LEU A 1 148 ? 6.435 1.235 -15.974 1.00 90.19 148 LEU A O 1
ATOM 1159 N N . LYS A 1 149 ? 4.671 -0.176 -15.811 1.00 88.12 149 L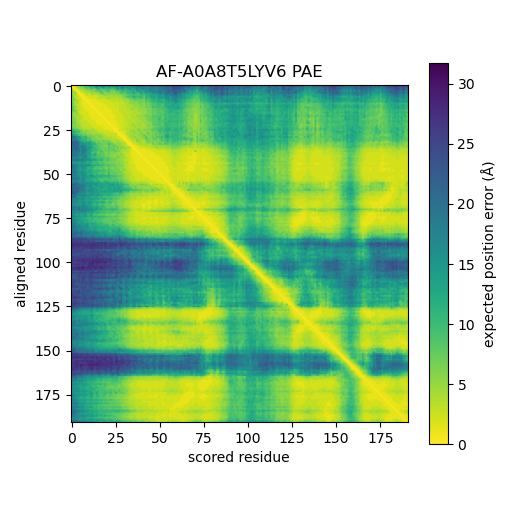YS A N 1
ATOM 1160 C CA . LYS A 1 149 ? 4.590 -0.418 -17.253 1.00 88.12 149 LYS A CA 1
ATOM 1161 C C . LYS A 1 149 ? 4.307 0.924 -17.956 1.00 88.12 149 LYS A C 1
ATOM 1163 O O . LYS A 1 149 ? 3.444 1.670 -17.505 1.00 88.12 149 LYS A O 1
ATOM 1168 N N . PRO A 1 150 ? 5.029 1.300 -19.027 1.00 77.44 150 PRO A N 1
ATOM 1169 C CA . PRO A 1 150 ? 4.855 2.610 -19.670 1.00 77.44 150 PRO A CA 1
ATOM 1170 C C . PRO A 1 150 ? 3.405 2.904 -20.084 1.00 77.44 150 PRO A C 1
ATOM 1172 O O . PRO A 1 150 ? 2.960 4.046 -19.994 1.00 77.44 150 PRO A O 1
ATOM 1175 N N . ASP A 1 151 ? 2.670 1.852 -20.450 1.00 74.75 151 ASP A N 1
ATOM 1176 C CA . ASP A 1 151 ? 1.280 1.918 -20.900 1.00 74.75 151 ASP A CA 1
ATOM 1177 C C . ASP A 1 151 ? 0.257 1.632 -19.792 1.00 74.75 151 ASP A C 1
ATOM 1179 O O . ASP A 1 151 ? -0.943 1.622 -20.067 1.00 74.75 151 ASP A O 1
ATOM 1183 N N . SER A 1 152 ? 0.683 1.416 -18.538 1.00 66.19 152 SER A N 1
ATOM 1184 C CA . SER A 1 152 ? -0.240 1.252 -17.408 1.00 66.19 152 SER A CA 1
ATOM 1185 C C . SER A 1 152 ? -0.836 2.604 -17.014 1.00 66.19 152 SER A C 1
ATOM 1187 O O . SER A 1 152 ? -0.570 3.148 -15.942 1.00 66.19 152 SER A O 1
ATOM 1189 N N . ARG A 1 153 ? -1.652 3.177 -17.899 1.00 58.69 153 ARG A N 1
ATOM 1190 C CA . ARG A 1 153 ? -2.568 4.259 -17.555 1.00 58.69 153 ARG A CA 1
ATOM 1191 C C . ARG A 1 153 ? -3.756 3.629 -16.849 1.00 58.69 153 ARG A C 1
ATOM 1193 O O . ARG A 1 153 ? -4.764 3.331 -17.480 1.00 58.69 153 ARG A O 1
ATOM 1200 N N . TYR A 1 154 ? -3.643 3.402 -15.544 1.00 49.03 154 TYR A N 1
ATOM 1201 C CA . TYR A 1 154 ? -4.859 3.237 -14.760 1.00 49.03 154 TYR A CA 1
ATOM 1202 C C . TYR A 1 154 ? -5.378 4.621 -14.419 1.00 49.03 154 TYR A C 1
ATOM 1204 O O . TYR A 1 154 ? -4.898 5.291 -13.505 1.00 49.03 154 TYR A O 1
ATOM 1212 N N . THR A 1 155 ? -6.402 5.030 -15.156 1.00 49.03 155 THR A N 1
ATOM 1213 C CA . THR A 1 155 ? -7.431 5.875 -14.583 1.00 49.03 155 THR A CA 1
ATOM 1214 C C . THR A 1 155 ? -8.004 5.084 -13.412 1.00 49.03 155 THR A C 1
ATOM 1216 O O . THR A 1 155 ? -8.766 4.132 -13.581 1.00 49.03 155 THR A O 1
ATOM 1219 N N . LEU A 1 156 ? -7.608 5.438 -12.186 1.00 45.16 156 LEU A N 1
ATOM 1220 C CA . LEU A 1 156 ? -8.483 5.232 -11.035 1.00 45.16 156 LEU A CA 1
ATOM 1221 C C . LEU A 1 156 ? -9.871 5.656 -11.528 1.00 45.16 156 LEU A C 1
ATOM 1223 O O . LEU A 1 156 ? -10.004 6.789 -11.982 1.00 45.16 156 LEU A O 1
ATOM 1227 N N . GLY A 1 157 ? -10.829 4.722 -11.594 1.00 40.38 157 GLY A N 1
ATOM 1228 C CA . GLY A 1 157 ? -12.143 4.863 -12.246 1.00 40.38 157 GLY A CA 1
ATOM 1229 C C . GLY A 1 157 ? -13.065 5.871 -11.557 1.00 40.38 157 GLY A C 1
ATOM 1230 O O . GLY A 1 157 ? -14.196 5.574 -11.195 1.00 40.38 157 GLY A O 1
ATOM 1231 N N . VAL A 1 158 ? -12.539 7.058 -11.327 1.00 40.00 158 VAL A N 1
ATOM 1232 C CA . VAL A 1 158 ? -13.036 8.165 -10.544 1.00 40.00 158 VAL A CA 1
ATOM 1233 C C . VAL A 1 158 ? -12.562 9.379 -11.344 1.00 40.00 158 VAL A C 1
ATOM 1235 O O . VAL A 1 158 ? -11.419 9.813 -11.247 1.00 40.00 158 VAL A O 1
ATOM 1238 N N . GLY A 1 159 ? -13.440 9.784 -12.264 1.00 34.53 159 GLY A N 1
ATOM 1239 C CA . GLY A 1 159 ? -13.133 10.401 -13.552 1.00 34.53 159 GLY A CA 1
ATOM 1240 C C . GLY A 1 159 ? -12.208 11.618 -13.560 1.00 34.53 159 GLY A C 1
ATOM 1241 O O . GLY A 1 159 ? -12.370 12.561 -12.789 1.00 34.53 159 GLY A O 1
ATOM 1242 N N . GLY A 1 160 ? -11.297 11.597 -14.530 1.00 43.72 160 GLY A N 1
ATOM 1243 C CA . GLY A 1 160 ? -10.467 12.717 -14.952 1.00 43.72 160 GLY A CA 1
ATOM 1244 C C . GLY A 1 160 ? -9.221 12.202 -15.668 1.00 43.72 160 GLY A C 1
ATOM 1245 O O . GLY A 1 160 ? -8.398 11.535 -15.052 1.00 43.72 160 GLY A O 1
ATOM 1246 N N . ASP A 1 161 ? -9.059 12.524 -16.950 1.00 48.06 161 ASP A N 1
ATOM 1247 C CA . ASP A 1 161 ? -7.940 12.097 -17.813 1.00 48.06 161 ASP A CA 1
ATOM 1248 C C . ASP A 1 161 ? -6.569 12.713 -17.438 1.00 48.06 161 ASP A C 1
ATOM 1250 O O . ASP A 1 161 ? -5.631 12.696 -18.231 1.00 48.06 161 ASP A O 1
ATOM 1254 N N . ASN A 1 162 ? -6.431 13.242 -16.218 1.00 51.19 162 ASN A N 1
ATOM 1255 C CA . ASN A 1 162 ? -5.279 14.011 -15.745 1.00 51.19 162 ASN A CA 1
ATOM 1256 C C . ASN A 1 162 ? -4.579 13.343 -14.553 1.00 51.19 162 ASN A C 1
ATOM 1258 O O . ASN A 1 162 ? -4.091 14.031 -13.659 1.00 51.19 162 ASN A O 1
ATOM 1262 N N . PHE A 1 163 ? -4.539 12.008 -14.497 1.00 52.84 163 PHE A N 1
ATOM 1263 C CA . PHE A 1 163 ? -3.648 11.351 -13.543 1.00 52.84 163 PHE A CA 1
ATOM 1264 C C . PHE A 1 163 ? -2.216 11.401 -14.093 1.00 52.84 163 PHE A C 1
ATOM 1266 O O . PHE A 1 163 ? -1.982 10.994 -15.234 1.00 52.84 163 PHE A O 1
ATOM 1273 N N . PRO A 1 164 ? -1.248 11.915 -13.329 1.00 59.72 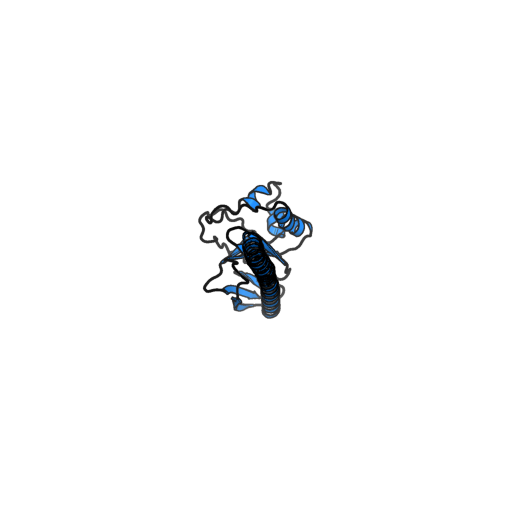164 PRO A N 1
ATOM 1274 C CA . PRO A 1 164 ? 0.106 12.063 -13.825 1.00 59.72 164 PRO A CA 1
ATOM 1275 C C . PRO A 1 164 ? 0.787 10.696 -14.015 1.00 59.72 164 PRO A C 1
ATOM 1277 O O . PRO A 1 164 ? 0.635 9.787 -13.200 1.00 59.72 164 PRO A O 1
ATOM 1280 N N . ASN A 1 165 ? 1.592 10.564 -15.079 1.00 66.69 165 ASN A N 1
ATOM 1281 C CA . ASN A 1 165 ? 2.240 9.315 -15.540 1.00 66.69 165 ASN A CA 1
ATOM 1282 C C . ASN A 1 165 ? 3.291 8.708 -14.572 1.00 66.69 165 ASN A C 1
ATOM 1284 O O . ASN A 1 165 ? 4.085 7.843 -14.966 1.00 66.69 165 ASN A O 1
ATOM 1288 N N . TYR A 1 166 ? 3.345 9.184 -13.327 1.00 75.31 166 TYR A N 1
ATOM 1289 C CA . TYR A 1 166 ? 4.268 8.743 -12.283 1.00 75.31 166 TYR A CA 1
ATOM 1290 C C . TYR A 1 166 ? 3.604 7.889 -11.196 1.00 75.31 166 TYR A C 1
ATOM 1292 O O . TYR A 1 166 ? 4.319 7.354 -10.351 1.00 75.31 166 TYR A O 1
ATOM 1300 N N . ALA A 1 167 ? 2.272 7.758 -11.191 1.00 81.38 167 ALA A N 1
ATOM 1301 C CA . ALA A 1 167 ? 1.543 6.970 -10.202 1.00 81.38 167 ALA A CA 1
ATOM 1302 C C . ALA A 1 167 ? 0.660 5.902 -10.860 1.00 81.38 167 ALA A C 1
ATOM 1304 O O . ALA A 1 167 ? 0.021 6.148 -11.880 1.00 81.38 167 ALA A O 1
ATOM 1305 N N . PHE A 1 168 ? 0.598 4.722 -10.245 1.00 85.69 168 PHE A N 1
ATOM 1306 C CA . PHE A 1 168 ? -0.261 3.616 -10.661 1.00 85.69 168 PHE A CA 1
ATOM 1307 C C . PHE A 1 168 ? -0.976 3.032 -9.447 1.00 85.69 168 PHE A C 1
ATOM 1309 O O . PHE A 1 168 ? -0.326 2.664 -8.471 1.00 85.69 168 PHE A O 1
ATOM 1316 N N . CYS A 1 169 ? -2.303 2.940 -9.496 1.00 87.06 169 CYS A N 1
ATOM 1317 C CA . CYS A 1 169 ? -3.108 2.527 -8.353 1.00 87.06 169 CYS A CA 1
ATOM 1318 C C . CYS A 1 169 ? -4.022 1.355 -8.690 1.00 87.06 169 CYS A C 1
ATOM 1320 O O . CYS A 1 169 ? -4.763 1.395 -9.670 1.00 87.06 169 CYS A O 1
ATOM 1322 N N . ILE A 1 170 ? -4.016 0.350 -7.821 1.00 90.06 170 ILE A N 1
ATOM 1323 C CA . ILE A 1 170 ? -4.824 -0.860 -7.940 1.00 90.06 170 ILE A CA 1
ATOM 1324 C C . ILE A 1 170 ? -5.917 -0.810 -6.868 1.00 90.06 170 ILE A C 1
ATOM 1326 O O . ILE A 1 170 ? -5.597 -0.826 -5.672 1.00 90.06 170 ILE A O 1
ATOM 1330 N N . PRO A 1 171 ? -7.205 -0.744 -7.250 1.00 90.88 171 PRO A N 1
ATOM 1331 C CA . PRO A 1 171 ? -8.298 -0.790 -6.292 1.00 90.88 171 PRO A CA 1
ATOM 1332 C C . PRO A 1 171 ? -8.459 -2.201 -5.715 1.00 90.88 171 PRO A C 1
ATOM 1334 O O . PRO A 1 171 ? -8.239 -3.205 -6.391 1.00 90.88 171 PRO A O 1
ATOM 1337 N N . ALA A 1 172 ? -8.907 -2.285 -4.468 1.00 93.56 172 ALA A N 1
ATOM 1338 C CA . ALA A 1 172 ? -9.277 -3.541 -3.847 1.00 93.56 172 ALA A CA 1
ATOM 1339 C C . ALA A 1 172 ? -10.600 -4.060 -4.423 1.00 93.56 172 ALA A C 1
ATOM 1341 O O . ALA A 1 172 ? -11.603 -3.344 -4.449 1.00 93.56 172 ALA A O 1
ATOM 1342 N N . ARG A 1 173 ? -10.636 -5.336 -4.803 1.00 92.25 173 ARG A N 1
ATOM 1343 C CA . ARG A 1 173 ? -11.837 -6.051 -5.249 1.00 92.25 173 ARG A CA 1
ATOM 1344 C C . ARG A 1 173 ? -12.024 -7.290 -4.389 1.00 92.25 173 ARG A C 1
ATOM 1346 O O . ARG A 1 173 ? -11.074 -8.016 -4.123 1.00 92.25 173 ARG A O 1
ATOM 1353 N N . ALA A 1 174 ? -13.239 -7.490 -3.876 1.00 94.00 174 ALA A N 1
ATOM 1354 C CA . ALA A 1 174 ? -13.580 -8.637 -3.025 1.00 94.00 174 ALA A CA 1
ATOM 1355 C C . ALA A 1 174 ? -12.583 -8.901 -1.866 1.00 94.00 174 ALA A C 1
ATOM 1357 O O . ALA A 1 174 ? -12.291 -10.045 -1.527 1.00 94.00 174 ALA A O 1
ATOM 1358 N N . GLY A 1 175 ? -12.042 -7.840 -1.253 1.00 94.81 175 GLY A N 1
ATOM 1359 C CA . GLY A 1 175 ? -11.099 -7.970 -0.136 1.00 94.81 175 GLY A CA 1
ATOM 1360 C C . GLY A 1 175 ? -9.634 -8.197 -0.533 1.00 94.81 175 GLY A C 1
ATOM 1361 O O . GLY A 1 175 ? -8.813 -8.438 0.350 1.00 94.81 175 GLY A O 1
ATOM 1362 N N . LYS A 1 176 ? -9.278 -8.111 -1.819 1.00 96.81 176 LYS A N 1
ATOM 1363 C CA . LYS A 1 176 ? -7.913 -8.343 -2.309 1.00 96.81 176 LYS A CA 1
ATOM 1364 C C . LYS A 1 176 ? -7.460 -7.281 -3.310 1.00 96.81 176 LYS A C 1
ATOM 1366 O O . LYS A 1 176 ? -8.288 -6.603 -3.909 1.00 96.81 176 LYS A O 1
ATOM 1371 N N . PHE A 1 177 ? -6.152 -7.159 -3.490 1.00 95.62 177 PHE A N 1
ATOM 1372 C CA . PHE A 1 177 ? -5.524 -6.450 -4.600 1.00 95.62 177 PHE A CA 1
ATOM 1373 C C . PHE A 1 177 ? -5.040 -7.470 -5.625 1.00 95.62 177 PHE A C 1
ATOM 1375 O O . PHE A 1 177 ? -4.314 -8.395 -5.259 1.00 95.62 177 PHE A O 1
ATOM 1382 N N . GLU A 1 178 ? -5.447 -7.290 -6.875 1.00 95.06 178 GLU A N 1
ATOM 1383 C CA . GLU A 1 178 ? -5.074 -8.143 -8.004 1.00 95.06 178 GLU A CA 1
ATOM 1384 C C . GLU A 1 178 ? -3.932 -7.461 -8.765 1.00 95.06 178 GLU A C 1
ATOM 1386 O O . GLU A 1 178 ? -4.096 -6.350 -9.264 1.00 95.06 178 GLU A O 1
ATOM 1391 N N . PHE A 1 179 ? -2.766 -8.101 -8.820 1.00 93.56 179 PHE A N 1
ATOM 1392 C CA . PHE A 1 179 ? -1.576 -7.592 -9.501 1.00 93.56 179 PHE A CA 1
ATOM 1393 C C . PHE A 1 179 ? -1.314 -8.397 -10.767 1.00 93.56 179 PHE A C 1
ATOM 1395 O O . PHE A 1 179 ? -1.320 -9.629 -10.711 1.00 93.56 179 PHE A O 1
ATOM 1402 N N . SER A 1 180 ? -0.987 -7.718 -11.867 1.00 94.25 180 SER A N 1
ATOM 1403 C CA . SER A 1 180 ? -0.308 -8.342 -13.000 1.00 94.25 180 SER A CA 1
ATOM 1404 C C . SER A 1 180 ? 1.180 -8.005 -12.941 1.00 94.25 180 SER A C 1
ATOM 1406 O O . SER A 1 180 ? 1.566 -6.835 -12.992 1.00 94.25 180 SER A O 1
ATOM 1408 N N . LEU A 1 181 ? 2.011 -9.033 -12.761 1.00 95.19 181 LEU A N 1
ATOM 1409 C CA . LEU A 1 181 ? 3.457 -8.916 -12.602 1.00 95.19 181 LEU A CA 1
ATOM 1410 C C . LEU A 1 181 ? 4.169 -9.494 -13.825 1.00 95.19 181 LEU A C 1
ATOM 1412 O O . LEU A 1 181 ? 3.951 -10.654 -14.164 1.00 95.19 181 LEU A O 1
ATOM 1416 N N . GLU A 1 182 ? 5.073 -8.725 -14.427 1.00 95.94 182 GLU A N 1
ATOM 1417 C CA . GLU A 1 182 ? 5.899 -9.161 -15.558 1.00 95.94 182 GLU A CA 1
ATOM 1418 C C . GLU A 1 182 ? 7.390 -8.977 -15.234 1.00 95.94 182 GLU A C 1
ATOM 1420 O O . GLU A 1 182 ? 7.867 -7.868 -14.992 1.00 95.94 182 GLU A O 1
ATOM 1425 N N . GLY A 1 183 ? 8.147 -10.072 -15.198 1.00 95.88 183 GLY A N 1
ATOM 1426 C CA . GLY A 1 183 ? 9.572 -10.041 -14.881 1.00 95.88 183 GLY A CA 1
ATOM 1427 C C . GLY A 1 183 ? 10.447 -9.562 -16.036 1.00 95.88 183 GLY A C 1
ATOM 1428 O O . GLY A 1 183 ? 10.321 -10.033 -17.165 1.00 95.88 183 GLY A O 1
ATOM 1429 N N . THR A 1 184 ? 11.410 -8.684 -15.748 1.00 95.25 184 THR A N 1
ATOM 1430 C CA . THR A 1 184 ? 12.354 -8.126 -16.743 1.00 95.25 184 THR A CA 1
ATOM 1431 C C . THR A 1 184 ? 13.787 -8.649 -16.581 1.00 95.25 184 THR A C 1
ATOM 1433 O O . THR A 1 184 ? 14.715 -8.168 -17.229 1.00 95.25 184 THR A O 1
ATOM 1436 N N . GLY A 1 185 ? 14.020 -9.604 -15.678 1.00 93.62 185 GLY A N 1
ATOM 1437 C CA . GLY A 1 185 ? 15.354 -10.090 -15.309 1.00 93.62 185 GLY A CA 1
ATOM 1438 C C . GLY A 1 185 ? 16.045 -9.259 -14.221 1.00 93.62 185 GLY A C 1
ATOM 1439 O O . GLY A 1 185 ? 16.914 -9.777 -13.522 1.00 93.62 185 GLY A O 1
ATOM 1440 N N . ARG A 1 186 ? 15.664 -7.986 -14.042 1.00 92.56 186 ARG A N 1
ATOM 1441 C CA . ARG A 1 186 ? 16.214 -7.085 -13.003 1.00 92.56 186 ARG A CA 1
ATOM 1442 C C . ARG A 1 186 ? 15.134 -6.466 -12.122 1.00 92.56 186 ARG A C 1
ATOM 1444 O O . ARG A 1 186 ? 15.355 -6.270 -10.929 1.00 92.56 186 ARG A O 1
ATOM 1451 N N . SER A 1 187 ? 13.978 -6.199 -12.712 1.00 93.38 187 SER A N 1
ATOM 1452 C CA . SER A 1 187 ? 12.804 -5.600 -12.089 1.00 93.38 187 SER A CA 1
ATOM 1453 C C . SER A 1 187 ? 11.556 -6.434 -12.397 1.00 93.38 187 SER A C 1
ATOM 1455 O O . SER A 1 187 ? 11.608 -7.451 -13.094 1.00 93.38 187 SER A O 1
ATOM 1457 N N . VAL A 1 188 ? 10.435 -6.000 -11.840 1.00 94.44 188 VAL A N 1
ATOM 1458 C CA . VAL A 1 188 ? 9.093 -6.493 -12.111 1.00 94.44 188 VAL A CA 1
ATOM 1459 C C . VAL A 1 188 ? 8.261 -5.300 -12.549 1.00 94.44 188 VAL A C 1
ATOM 1461 O O . VAL A 1 188 ? 8.178 -4.298 -11.834 1.00 94.44 188 VAL A O 1
ATOM 1464 N N . LEU A 1 189 ? 7.666 -5.407 -13.730 1.00 93.62 189 LEU A N 1
ATOM 1465 C CA . LEU A 1 189 ? 6.666 -4.472 -14.210 1.00 93.62 189 LEU A CA 1
ATOM 1466 C C . LEU A 1 189 ? 5.335 -4.796 -13.539 1.00 93.62 189 LEU A C 1
ATOM 1468 O O . LEU A 1 189 ? 4.918 -5.953 -13.523 1.00 93.62 189 LEU A O 1
ATOM 1472 N N . ILE A 1 190 ? 4.694 -3.775 -12.978 1.00 91.44 190 ILE A N 1
ATOM 1473 C CA . ILE A 1 190 ? 3.337 -3.872 -12.438 1.00 91.44 190 ILE A CA 1
ATOM 1474 C C . ILE A 1 190 ? 2.374 -3.215 -13.428 1.00 91.44 190 ILE A C 1
ATOM 1476 O O . ILE A 1 190 ? 2.661 -2.134 -13.955 1.00 91.44 190 ILE A O 1
ATOM 1480 N N . SER A 1 191 ? 1.246 -3.886 -13.666 1.00 87.06 191 SER A N 1
ATOM 1481 C CA . SER A 1 191 ? 0.107 -3.401 -14.456 1.00 87.06 191 SER A CA 1
ATOM 1482 C C . SER A 1 191 ? -1.229 -3.877 -13.903 1.00 87.06 191 SER A C 1
ATOM 1484 O O . SER A 1 191 ? -1.218 -4.780 -13.031 1.00 87.06 191 SER A O 1
#

Sequence (191 aa):
MKKGQIKQVFVYGMTIVLIGFVLLIGVSSLVRVDDSKCQAEKITFFRQLNTMLKANVVFGREQQADIVKPCTYQAVCFVDARRVEAVQGTTDLAEFTNLKTGAPAYTLADPDKENIIITSVKNNVEMNVFLITEKIVEPVGFNEKIQLKPDSRYTLGVGGDNFPNYAFCIPARAGKFEFSLEGTGRSVLIS

Secondary structure (DSSP, 8-state):
-TTTHHHHHHHHHHHHHHHHHHHHHHHHHHHHHHHHHHHHHHHHHHHHHHHHHHHT-STT-EEEEEEEPPTT--EEEEEEHHHHHHH-SS--THHHHT---SSS------HHHHHHHHHHHHTT-SEEEEEE-SS-EEEEEE-TTEEE-TT-----SSS-S---TTEEEEE-BTTEEEEEEEE-SS-EEE-

Solvent-accessible surface area (backbone atoms only — not comparable to full-atom values): 10612 Å² total; per-residue (Å²): 127,78,77,63,62,62,56,56,57,51,54,55,51,53,49,52,52,51,53,52,51,54,51,54,55,53,54,58,54,54,58,58,52,52,56,53,49,42,53,53,36,44,54,49,40,54,52,49,52,53,51,52,49,66,72,33,23,49,59,82,39,75,45,78,47,76,44,64,49,37,74,81,48,44,30,43,35,40,35,33,32,67,51,46,59,74,66,47,89,54,92,64,65,66,57,67,60,56,58,55,44,58,49,76,74,43,56,71,84,42,74,75,56,59,46,51,60,54,51,37,43,76,66,68,44,49,21,36,36,31,39,28,42,82,62,44,78,43,83,75,51,70,44,80,43,55,42,75,40,94,80,48,76,51,69,58,96,22,75,61,100,76,71,60,97,33,52,41,53,43,60,49,54,97,64,20,34,71,41,39,37,37,10,66,59,75,29,22,32,43,83

Nearest PDB structures (foldseek):
  6x9h-assembly1_B  TM=2.022E-01  e=5.108E-01  Gallus gallus
  8on9-assembly1_A  TM=2.576E-01  e=1.332E+00  Malacoceros fuliginosus
  6bqn-assembly1_C  TM=1.800E-01  e=1.719E+00  Homo sapiens

Radius of gyration: 24.1 Å; Cα contacts (8 Å, |Δi|>4): 287; chains: 1; bounding box: 52×38×82 Å

Foldseek 3Di:
DPPVVVVVVVVVVVVVVVVVVVVVVVVVVVVVVVVVQLVVLLVVQVVVVVVVFVVAQPAFDKDKDKDFDRDQFFKKKKFFLVLVVVVPVDPCLVVVQQPPLLQPRARPVDVVVSVVSVVCSVVVQGMWIWTDDSHDTHTSGGDPQEDEDQPQPDPPVNDDPPDDSRMHMFTDDPRIGIWIWHHRNRHIYTD